Protein AF-A0A4Q6FDZ9-F1 (afdb_monomer_lite)

Secondary structure (DSSP, 8-state):
----------------------PPPPP-------------------SHHHHHHHSSEEEEEEEEE-TTSPEEEEEEEEE-TTTS-S-EEEEEEEPPTT--TTTTHHHHHHHHTTT-EEEEE--TTBTT--S-B-SS-HHHHHHHHHHHHHHHHHS-EEEEEEEEEEETHHHHHHHHHHHH-TTEEEEEEES--S-HHHHHEETTEE-HHHHHHHHHHHHHHB-B-HHHHHHHHHHHHTS-HHHHHHHHHTT-GGGGHHHHHHHT--EEEE--TT-SSS---

Sequence (281 aa):
MGINMTRLGIVSLFFGLVSICSQPSAFAETPSNTISKGSIQTSIAPADSQRGLLDPYNITNVKITTHDNLQLDGRLYDPKLSRFPGKRPALIFTNSWTLDEYEYEIQARKFAAKGYIVLAYSTRGFGGSEGFVTVAGPNDVRDFSTVIDWLEVNTRVNPDKIGMSGVSYGAGLSLMAAAFEPRIKVVASMSGWGNLQQSLYRNDTIQKTWLDILVGSGKMKGRLDPDIFQQIKDMELRTDPIATRVWAALRSPETYIEQINARGVPVFLENSYLDALFPPL

Foldseek 3Di:
DDDDDDDDDDDDDDDDDPDPDDDDDDDDDDDDDDDDDDDPPPPCDDPPVVVQVPQQWHWDWDWFQAPVGWTWIKIKTAGDCVVAPAAAAEEEEEDAQLDFRCPCVVVCSVVSSVGYIYMRIYDDFFDPTHHADLQQDPRLLRVLVSVVVCCVVPGRHDLQRYAYEYEESSLLSSLSCLQRPLSHQAYEHAAYAQFQCCQAQNPLDGPVVVLCVSVVSSVVGTHHDPVSVVLVVCSVVVVDPPVNRVSRLSSHSNVRVVSSVVSVRYYHYHHDCPSNRHHDD

Radius of gyration: 21.95 Å; chains: 1; bounding box: 44×68×53 Å

pLDDT: mean 83.64, std 25.23, range [23.19, 98.94]

Structure (mmCIF, N/CA/C/O backbone):
data_AF-A0A4Q6FDZ9-F1
#
_entry.id   AF-A0A4Q6FDZ9-F1
#
loop_
_atom_site.group_PDB
_atom_site.id
_atom_site.type_symbol
_atom_site.label_atom_id
_atom_site.label_alt_id
_atom_site.label_comp_id
_atom_site.label_asym_id
_atom_site.label_entity_id
_atom_site.label_seq_id
_atom_site.pdbx_PDB_ins_code
_atom_site.Cartn_x
_atom_site.Cartn_y
_atom_site.Cartn_z
_atom_site.occupancy
_atom_site.B_iso_or_equiv
_atom_site.auth_seq_id
_atom_site.auth_comp_id
_atom_site.auth_asym_id
_atom_site.auth_atom_id
_atom_site.pdbx_PDB_model_num
ATOM 1 N N . MET A 1 1 ? -13.086 -6.477 -21.413 1.00 35.72 1 MET A N 1
ATOM 2 C CA . MET A 1 1 ? -14.114 -7.075 -20.530 1.00 35.72 1 MET A CA 1
ATOM 3 C C . MET A 1 1 ? -14.119 -6.245 -19.256 1.00 35.72 1 MET A C 1
ATOM 5 O O . MET A 1 1 ? -13.141 -6.289 -18.529 1.00 35.72 1 MET A O 1
ATOM 9 N N . GLY A 1 2 ? -15.104 -5.355 -19.104 1.00 39.88 2 GLY A N 1
ATOM 10 C CA . GLY A 1 2 ? -15.099 -4.290 -18.092 1.00 39.88 2 GLY A CA 1
ATOM 11 C C . GLY A 1 2 ? -15.666 -4.718 -16.736 1.00 39.88 2 GLY A C 1
ATOM 12 O O . GLY A 1 2 ? -16.456 -5.656 -16.653 1.00 39.88 2 GLY A O 1
ATOM 13 N N . ILE A 1 3 ? -15.256 -4.002 -15.689 1.00 36.69 3 ILE A N 1
ATOM 14 C CA . ILE A 1 3 ? -15.741 -4.135 -14.309 1.00 36.69 3 ILE A CA 1
ATOM 15 C C . ILE A 1 3 ? -17.250 -3.841 -14.277 1.00 36.69 3 ILE A C 1
ATOM 17 O O . ILE A 1 3 ? -17.713 -2.854 -14.848 1.00 36.69 3 ILE A O 1
ATOM 21 N N . ASN A 1 4 ? -18.030 -4.701 -13.618 1.00 29.97 4 ASN A N 1
ATOM 22 C CA . ASN A 1 4 ? -19.482 -4.559 -13.545 1.00 29.97 4 ASN A CA 1
ATOM 23 C C . ASN A 1 4 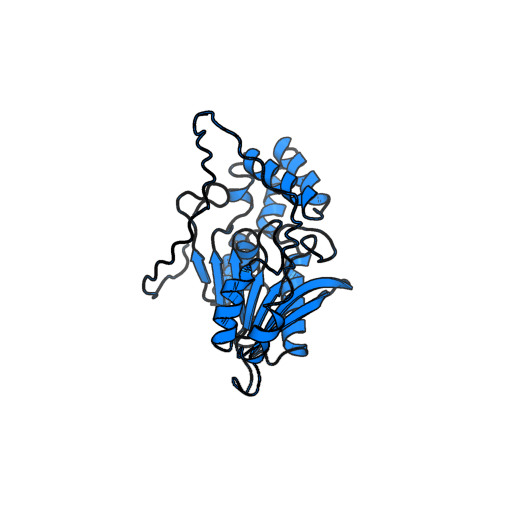? -19.861 -3.436 -12.560 1.00 29.97 4 ASN A C 1
ATOM 25 O O . ASN A 1 4 ? -19.863 -3.625 -11.345 1.00 29.97 4 ASN A O 1
ATOM 29 N N . MET A 1 5 ? -20.144 -2.244 -13.092 1.00 34.03 5 MET A N 1
ATOM 30 C CA . MET A 1 5 ? -20.538 -1.064 -12.323 1.00 34.03 5 MET A CA 1
ATOM 31 C C . MET A 1 5 ? -22.058 -1.012 -12.169 1.00 34.03 5 MET A C 1
ATOM 33 O O . MET A 1 5 ? -22.767 -0.528 -13.049 1.00 34.03 5 MET A O 1
ATOM 37 N N . THR A 1 6 ? -22.590 -1.452 -11.029 1.00 33.12 6 THR A N 1
ATOM 38 C CA . THR A 1 6 ? -23.968 -1.108 -10.655 1.00 33.12 6 THR A CA 1
ATOM 39 C C . THR A 1 6 ? -24.019 -0.492 -9.260 1.00 33.12 6 THR A C 1
ATOM 41 O O . THR A 1 6 ? -23.805 -1.162 -8.258 1.00 33.12 6 THR A O 1
ATOM 44 N N . ARG A 1 7 ? -24.398 0.797 -9.255 1.00 33.44 7 ARG A N 1
ATOM 45 C CA . ARG A 1 7 ? -24.736 1.694 -8.132 1.00 33.44 7 ARG A CA 1
ATOM 46 C C . ARG A 1 7 ? -23.569 2.339 -7.377 1.00 33.44 7 ARG A C 1
ATOM 48 O O . ARG A 1 7 ? -23.039 1.754 -6.444 1.00 33.44 7 ARG A O 1
ATOM 55 N N . LEU A 1 8 ? -23.333 3.628 -7.644 1.00 30.58 8 LEU A N 1
ATOM 56 C CA . LEU A 1 8 ? -23.049 4.609 -6.590 1.00 30.58 8 LEU A CA 1
ATOM 57 C C . LEU A 1 8 ? -23.349 6.041 -7.064 1.00 30.58 8 LEU A C 1
ATOM 59 O O . LEU A 1 8 ? -23.082 6.395 -8.209 1.00 30.58 8 LEU A O 1
ATOM 63 N N . GLY A 1 9 ? -23.945 6.838 -6.173 1.00 27.67 9 GLY A N 1
ATOM 64 C CA . GLY A 1 9 ? -24.220 8.257 -6.382 1.00 27.67 9 GLY A CA 1
ATOM 65 C C . GLY A 1 9 ? -22.941 9.094 -6.377 1.00 27.67 9 GLY A C 1
ATOM 66 O O . GLY A 1 9 ? -21.987 8.798 -5.661 1.00 27.67 9 GLY A O 1
ATOM 67 N N . ILE A 1 10 ? -22.951 10.144 -7.194 1.00 23.19 10 ILE A N 1
ATOM 68 C CA . ILE A 1 10 ? -21.853 11.091 -7.382 1.00 23.19 10 ILE A CA 1
ATOM 69 C C . ILE A 1 10 ? -21.678 11.923 -6.105 1.00 23.19 10 ILE A C 1
ATOM 71 O O . ILE A 1 10 ? -22.584 12.652 -5.706 1.00 23.19 10 ILE A O 1
ATOM 75 N N . VAL A 1 11 ? -20.499 11.852 -5.487 1.00 24.61 11 VAL A N 1
ATOM 76 C CA . VAL A 1 11 ? -20.017 12.860 -4.535 1.00 24.61 11 VAL A CA 1
ATOM 77 C C . VAL A 1 11 ? -18.646 13.311 -5.025 1.00 24.61 11 VAL A C 1
ATOM 79 O O . VAL A 1 11 ? -17.658 12.602 -4.857 1.00 24.61 11 VAL A O 1
ATOM 82 N N . SER A 1 12 ? -18.592 14.480 -5.663 1.00 23.33 12 SER A N 1
ATOM 83 C CA . SER A 1 12 ? -17.339 15.099 -6.096 1.00 23.33 12 SER A CA 1
ATOM 84 C C . SER A 1 12 ? -16.605 15.687 -4.890 1.00 23.33 12 SER A C 1
ATOM 86 O O . SER A 1 12 ? -17.095 16.622 -4.259 1.00 23.33 12 SER A O 1
ATOM 88 N N . LEU A 1 13 ? -15.415 15.173 -4.583 1.00 26.97 13 LEU A N 1
ATOM 89 C CA . LEU A 1 13 ? -14.430 15.850 -3.741 1.00 26.97 13 LEU A CA 1
ATOM 90 C C . LEU A 1 13 ? -13.238 16.222 -4.622 1.00 26.97 13 LEU A C 1
ATOM 92 O O . LEU A 1 13 ? -12.471 15.361 -5.034 1.00 26.97 13 LEU A O 1
ATOM 96 N N . PHE A 1 14 ? -13.110 17.513 -4.924 1.00 24.28 14 PHE A N 1
ATOM 97 C CA . PHE A 1 14 ? -11.949 18.072 -5.611 1.00 24.28 14 PHE A CA 1
ATOM 98 C C . PHE A 1 14 ? -10.727 18.036 -4.683 1.00 24.28 14 PHE A C 1
ATOM 100 O O . PHE A 1 14 ? -10.737 18.675 -3.631 1.00 24.28 14 PHE A O 1
ATOM 107 N N . PHE A 1 15 ? -9.657 17.364 -5.105 1.00 34.56 15 PHE A N 1
ATOM 108 C CA . PHE A 1 15 ? -8.306 17.606 -4.604 1.00 34.56 15 PHE A CA 1
ATOM 109 C C . PHE A 1 15 ? -7.496 18.240 -5.735 1.00 34.56 15 PHE A C 1
ATOM 111 O O . PHE A 1 15 ? -7.118 17.586 -6.700 1.00 34.56 15 PHE A O 1
ATOM 118 N N . GLY A 1 16 ? -7.314 19.559 -5.651 1.00 24.80 16 GLY A N 1
ATOM 119 C CA . GLY A 1 16 ? -6.511 20.320 -6.600 1.00 24.80 16 GLY A CA 1
ATOM 120 C C . GLY A 1 16 ? -5.020 20.139 -6.330 1.00 24.80 16 GLY A C 1
ATOM 121 O O . GLY A 1 16 ? -4.567 20.288 -5.195 1.00 24.80 16 GLY A O 1
ATOM 122 N N . LEU A 1 17 ? -4.267 19.865 -7.395 1.00 29.48 17 LEU A N 1
ATOM 123 C CA . LEU A 1 17 ? -2.822 20.059 -7.458 1.00 29.48 17 LEU A CA 1
ATOM 124 C C . LEU A 1 17 ? -2.480 21.486 -7.008 1.00 29.48 17 LEU A C 1
ATOM 126 O O . LEU A 1 17 ? -2.995 22.461 -7.560 1.00 29.48 17 LEU A O 1
ATOM 130 N N . VAL A 1 18 ? -1.595 21.623 -6.022 1.00 27.83 18 VAL A N 1
ATOM 131 C CA . VAL A 1 18 ? -1.008 22.921 -5.677 1.00 27.83 18 VAL A CA 1
ATOM 132 C C . VAL A 1 18 ? -0.066 23.319 -6.814 1.00 27.83 18 VAL A C 1
ATOM 134 O O . VAL A 1 18 ? 1.084 22.894 -6.874 1.00 27.83 18 VAL A O 1
ATOM 137 N N . SER A 1 19 ? -0.574 24.125 -7.745 1.00 26.53 19 SER A N 1
ATOM 138 C CA . SER A 1 19 ? 0.230 24.819 -8.749 1.00 26.53 19 SER A CA 1
ATOM 139 C C . SER A 1 19 ? 1.066 25.897 -8.058 1.00 26.53 19 SER A C 1
ATOM 141 O O . SER A 1 19 ? 0.537 26.922 -7.631 1.00 26.53 19 SER A O 1
ATOM 143 N N . ILE A 1 20 ? 2.381 25.699 -7.965 1.00 29.42 20 ILE A N 1
ATOM 144 C CA . ILE A 1 20 ? 3.315 26.774 -7.610 1.00 29.42 20 ILE A CA 1
ATOM 145 C C . ILE A 1 20 ? 3.514 27.621 -8.870 1.00 29.42 20 ILE A C 1
ATOM 147 O O . ILE A 1 20 ? 4.324 27.296 -9.732 1.00 29.42 20 ILE A O 1
ATOM 151 N N . CYS A 1 21 ? 2.734 28.692 -9.003 1.00 25.42 21 CYS A N 1
ATOM 152 C CA . CYS A 1 21 ? 2.962 29.723 -10.009 1.00 25.42 21 CYS A CA 1
ATOM 153 C C . CYS A 1 21 ? 3.670 30.900 -9.326 1.00 25.42 21 CYS A C 1
ATOM 155 O O . CYS A 1 21 ? 3.052 31.678 -8.603 1.00 25.42 21 CYS A O 1
ATOM 157 N N . SER A 1 22 ? 4.985 31.006 -9.510 1.00 29.91 22 SER A N 1
ATOM 158 C CA . SER A 1 22 ? 5.765 32.177 -9.111 1.00 29.91 22 SER A CA 1
ATOM 159 C C . SER A 1 22 ? 5.548 33.304 -10.124 1.00 29.91 22 SER A C 1
ATOM 161 O O . SER A 1 22 ? 5.988 33.194 -11.267 1.00 29.91 22 SER A O 1
ATOM 163 N N . GLN A 1 23 ? 4.892 34.387 -9.713 1.00 26.36 23 GLN A N 1
ATOM 164 C CA . GLN A 1 23 ? 4.875 35.655 -10.451 1.00 26.36 23 GLN A CA 1
ATOM 165 C C . GLN A 1 23 ? 5.926 36.603 -9.843 1.00 26.36 23 GLN A C 1
ATOM 167 O O . GLN A 1 23 ? 5.976 36.722 -8.615 1.00 26.36 23 GLN A O 1
ATOM 172 N N . PRO A 1 24 ? 6.761 37.293 -10.643 1.00 27.80 24 PRO A N 1
ATOM 173 C CA . PRO A 1 24 ? 7.691 38.287 -10.124 1.00 27.80 24 PRO A CA 1
ATOM 174 C C . PRO A 1 24 ? 6.946 39.608 -9.898 1.00 27.80 24 PRO A C 1
ATOM 176 O O . PRO A 1 24 ? 6.349 40.157 -10.819 1.00 27.80 24 PRO A O 1
ATOM 179 N N . SER A 1 25 ? 6.976 40.131 -8.672 1.00 30.36 25 SER A N 1
ATOM 180 C CA . SER A 1 25 ? 6.478 41.481 -8.383 1.00 30.36 25 SER A CA 1
ATOM 181 C C . SER A 1 25 ? 7.645 42.463 -8.349 1.00 30.36 25 SER A C 1
ATOM 183 O O . SER A 1 25 ? 8.661 42.212 -7.703 1.00 30.36 25 SER A O 1
ATOM 185 N N . ALA A 1 26 ? 7.489 43.550 -9.099 1.00 27.95 26 ALA A N 1
ATOM 186 C CA . ALA A 1 26 ? 8.467 44.604 -9.308 1.00 27.95 26 ALA A CA 1
ATOM 187 C C . ALA A 1 26 ? 8.870 45.332 -8.012 1.00 27.95 26 ALA A C 1
ATOM 189 O O . ALA A 1 26 ? 8.070 45.513 -7.095 1.00 27.95 26 ALA A O 1
ATOM 190 N N . PHE A 1 27 ? 10.131 45.767 -7.987 1.00 27.11 27 PHE A N 1
ATOM 191 C CA . PHE A 1 27 ? 10.750 46.596 -6.957 1.00 27.11 27 PHE A CA 1
ATOM 192 C C . PHE A 1 27 ? 10.128 47.999 -6.889 1.00 27.11 27 PHE A C 1
ATOM 194 O O . PHE A 1 27 ? 9.997 48.669 -7.912 1.00 27.11 27 PHE A O 1
ATOM 201 N N . ALA A 1 28 ? 9.874 48.473 -5.669 1.00 27.34 28 ALA A N 1
ATOM 202 C CA . ALA A 1 28 ? 9.839 49.895 -5.340 1.00 27.34 28 ALA A CA 1
ATOM 203 C C . ALA A 1 28 ? 10.489 50.115 -3.957 1.00 27.34 28 ALA A C 1
ATOM 205 O O . ALA A 1 28 ? 10.003 49.621 -2.941 1.00 27.34 28 ALA A O 1
ATOM 206 N N . GLU A 1 29 ? 11.619 50.826 -3.950 1.00 25.67 29 GLU A N 1
ATOM 207 C CA . GLU A 1 29 ? 12.278 51.471 -2.796 1.00 25.67 29 GLU A CA 1
ATOM 208 C C . GLU A 1 29 ? 11.361 52.593 -2.258 1.00 25.67 29 GLU A C 1
ATOM 210 O O . GLU A 1 29 ? 10.711 53.253 -3.061 1.00 25.67 29 GLU A O 1
ATOM 215 N N . THR A 1 30 ? 11.177 52.941 -0.976 1.00 25.42 30 THR A N 1
ATOM 216 C CA . THR A 1 30 ? 12.034 53.251 0.206 1.00 25.42 30 THR A CA 1
ATOM 217 C C . THR A 1 30 ? 11.063 53.669 1.363 1.00 25.42 30 THR A C 1
ATOM 219 O O . THR A 1 30 ? 9.860 53.713 1.101 1.00 25.42 30 THR A O 1
ATOM 222 N N . PRO A 1 31 ? 11.463 54.089 2.597 1.00 30.47 31 PRO A N 1
ATOM 223 C CA . PRO A 1 31 ? 12.762 54.052 3.273 1.00 30.47 31 PRO A CA 1
ATOM 224 C C . PRO A 1 31 ? 12.742 53.366 4.664 1.00 30.47 31 PRO A C 1
ATOM 226 O O . PRO A 1 31 ? 11.714 53.051 5.259 1.00 30.47 31 PRO A O 1
ATOM 229 N N . SER A 1 32 ? 13.956 53.181 5.179 1.00 31.50 32 SER A N 1
ATOM 230 C CA . SER A 1 32 ? 14.345 52.632 6.477 1.00 31.50 32 SER A CA 1
ATOM 231 C C . SER A 1 32 ? 13.759 53.357 7.694 1.00 31.50 32 SER A C 1
ATOM 233 O O . SER A 1 32 ? 13.912 54.571 7.814 1.00 31.50 32 SER A O 1
ATOM 235 N N . ASN A 1 33 ? 13.266 52.591 8.670 1.00 29.59 33 ASN A N 1
ATOM 236 C CA . ASN A 1 33 ? 13.262 53.000 10.073 1.00 29.59 33 ASN A CA 1
ATOM 237 C C . ASN A 1 33 ? 13.793 51.864 10.953 1.00 29.59 33 ASN A C 1
ATOM 239 O O . ASN A 1 33 ? 13.250 50.762 11.003 1.00 29.59 33 ASN A O 1
ATOM 243 N N . THR A 1 34 ? 14.899 52.163 11.623 1.00 30.30 34 THR A N 1
ATOM 244 C CA . THR A 1 34 ? 15.626 51.310 12.557 1.00 30.30 34 THR A CA 1
ATOM 245 C C . THR A 1 34 ? 14.836 51.170 13.858 1.00 30.30 34 THR A C 1
ATOM 247 O O . THR A 1 34 ? 14.660 52.158 14.565 1.00 30.30 34 THR A O 1
ATOM 250 N N . ILE A 1 35 ? 14.405 49.955 14.213 1.00 32.34 35 ILE A N 1
ATOM 251 C CA . ILE A 1 35 ? 13.974 49.605 15.578 1.00 32.34 35 ILE A CA 1
ATOM 252 C C . ILE A 1 35 ? 14.651 48.290 15.995 1.00 32.34 35 ILE A C 1
ATOM 254 O O . ILE A 1 35 ? 14.927 47.412 15.181 1.00 32.34 35 ILE A O 1
ATOM 258 N N . SER A 1 36 ? 15.016 48.250 17.273 1.00 29.52 36 SER A N 1
ATOM 259 C CA . SER A 1 36 ? 16.000 47.407 17.945 1.00 29.52 36 SER A CA 1
ATOM 260 C C . SER A 1 36 ? 15.811 45.887 17.837 1.00 29.52 36 SER A C 1
ATOM 262 O O . SER A 1 36 ? 14.710 45.355 17.721 1.00 29.52 36 SER A O 1
ATOM 264 N N . LYS A 1 37 ? 16.945 45.179 17.957 1.00 36.31 37 LYS A N 1
ATOM 265 C CA . LYS A 1 37 ? 17.051 43.722 18.121 1.00 36.31 37 LYS A CA 1
ATOM 266 C C . LYS A 1 37 ? 16.318 43.261 19.390 1.00 36.31 37 LYS A C 1
ATOM 268 O O . LYS A 1 37 ? 16.910 43.215 20.464 1.00 36.31 37 LYS A O 1
ATOM 273 N N . GLY A 1 38 ? 15.052 42.885 19.247 1.00 27.42 38 GLY A N 1
ATOM 274 C CA . GLY A 1 38 ? 14.341 42.006 20.172 1.00 27.42 38 GLY A CA 1
ATOM 275 C C . GLY A 1 38 ? 14.258 40.611 19.559 1.00 27.42 38 GLY A C 1
ATOM 276 O O . GLY A 1 38 ? 13.632 40.423 18.520 1.00 27.42 38 GLY A O 1
ATOM 277 N N . SER A 1 39 ? 14.923 39.634 20.166 1.00 30.08 39 SER A N 1
ATOM 278 C CA . SER A 1 39 ? 14.847 38.227 19.778 1.00 30.08 39 SER A CA 1
ATOM 279 C C . SER A 1 39 ? 13.431 37.691 20.006 1.00 30.08 39 SER A C 1
ATOM 281 O O . SER A 1 39 ? 13.083 37.316 21.125 1.00 30.08 39 SER A O 1
ATOM 283 N N . ILE A 1 40 ? 12.615 37.629 18.953 1.00 28.95 40 ILE A N 1
ATOM 284 C CA . ILE A 1 40 ? 11.383 36.837 18.968 1.00 28.95 40 ILE A CA 1
ATOM 285 C C . ILE A 1 40 ? 11.796 35.379 18.755 1.00 28.95 40 ILE A C 1
ATOM 287 O O . ILE A 1 40 ? 11.906 34.893 17.633 1.00 28.95 40 ILE A O 1
ATOM 291 N N . GLN A 1 41 ? 12.070 34.686 19.857 1.00 28.92 41 GLN A N 1
ATOM 292 C CA . GLN A 1 41 ? 11.994 33.232 19.899 1.00 28.92 41 GLN A CA 1
ATOM 293 C C . GLN A 1 41 ? 10.511 32.860 19.838 1.00 28.92 41 GLN A C 1
ATOM 295 O O . GLN A 1 41 ? 9.812 32.876 20.848 1.00 28.92 41 GLN A O 1
ATOM 300 N N . THR A 1 42 ? 10.008 32.534 18.650 1.00 28.25 42 THR A N 1
ATOM 301 C CA . THR A 1 42 ? 8.763 31.775 18.516 1.00 28.25 42 THR A CA 1
ATOM 302 C C . THR A 1 42 ? 9.040 30.342 18.957 1.00 28.25 42 THR A C 1
ATOM 304 O O . THR A 1 42 ? 9.401 29.472 18.167 1.00 28.25 42 THR A O 1
ATOM 307 N N . SER A 1 43 ? 8.910 30.098 20.259 1.00 30.88 43 SER A N 1
ATOM 308 C CA . SER A 1 43 ? 8.816 28.754 20.811 1.00 30.88 43 SER A CA 1
ATOM 309 C C . SER A 1 43 ? 7.515 28.115 20.320 1.00 30.88 43 SER A C 1
ATOM 311 O O . SER A 1 43 ? 6.426 28.386 20.819 1.00 30.88 43 SER A O 1
ATOM 313 N N . ILE A 1 44 ? 7.609 27.246 19.316 1.00 40.66 44 ILE A N 1
ATOM 314 C CA . ILE A 1 44 ? 6.526 26.309 19.020 1.00 40.66 44 ILE A CA 1
ATOM 315 C C . ILE A 1 44 ? 6.678 25.160 20.022 1.00 40.66 44 ILE A C 1
ATOM 317 O O . ILE A 1 44 ? 7.452 24.233 19.812 1.00 40.66 44 ILE A O 1
ATOM 321 N N . ALA A 1 45 ? 5.974 25.259 21.148 1.00 34.62 45 ALA A N 1
ATOM 322 C CA . ALA A 1 45 ? 5.797 24.183 22.122 1.00 34.62 45 ALA A CA 1
ATOM 323 C C . ALA A 1 45 ? 4.297 24.051 22.470 1.00 34.62 45 ALA A C 1
ATOM 325 O O . ALA A 1 45 ? 3.528 24.993 22.287 1.00 34.62 45 ALA A O 1
ATOM 326 N N . PRO A 1 46 ? 3.853 22.876 22.937 1.00 42.41 46 PRO A N 1
ATOM 327 C CA . PRO A 1 46 ? 3.103 21.873 22.194 1.00 42.41 46 PRO A CA 1
ATOM 328 C C . PRO A 1 46 ? 1.582 22.095 22.281 1.00 42.41 46 PRO A C 1
ATOM 330 O O . PRO A 1 46 ? 0.964 21.837 23.311 1.00 42.41 46 PRO A O 1
ATOM 333 N N . ALA A 1 47 ? 0.946 22.496 21.181 1.00 43.62 47 ALA A N 1
ATOM 334 C CA . ALA A 1 47 ? -0.519 22.522 21.091 1.00 43.62 47 ALA A CA 1
ATOM 335 C C . ALA A 1 47 ? -1.138 21.126 20.828 1.00 43.62 47 ALA A C 1
ATOM 337 O O . ALA A 1 47 ? -2.342 20.939 21.007 1.00 43.62 47 ALA A O 1
ATOM 338 N N . ASP A 1 48 ? -0.328 20.134 20.439 1.00 46.88 48 ASP A N 1
ATOM 339 C CA . ASP A 1 48 ? -0.803 18.793 20.065 1.00 46.88 48 ASP A CA 1
ATOM 340 C C . ASP A 1 48 ? -1.110 17.874 21.255 1.00 46.88 48 ASP A C 1
ATOM 342 O O . ASP A 1 48 ? -1.999 17.025 21.164 1.00 46.88 48 ASP A O 1
ATOM 346 N N . SER A 1 49 ? -0.439 18.047 22.399 1.00 43.84 49 SER A N 1
ATOM 347 C CA . SER A 1 49 ? -0.615 17.143 23.547 1.00 43.84 49 SER A CA 1
ATOM 348 C C . SER A 1 49 ? -1.974 17.300 24.239 1.00 43.84 49 SER A C 1
ATOM 350 O O . SER A 1 49 ? -2.467 16.350 24.840 1.00 43.84 49 SER A O 1
ATOM 352 N N . GLN A 1 50 ? -2.612 18.470 24.126 1.00 42.09 50 GLN A N 1
ATOM 353 C CA . GLN A 1 50 ? -3.900 18.761 24.769 1.00 42.09 50 GLN A CA 1
ATOM 354 C C . GLN A 1 50 ? -5.116 18.443 23.878 1.00 42.09 50 GLN A C 1
ATOM 356 O O . GLN A 1 50 ? -6.168 18.085 24.406 1.00 42.09 50 GLN A O 1
ATOM 361 N N . ARG A 1 51 ? -4.994 18.486 22.538 1.00 51.59 51 ARG A N 1
ATOM 362 C CA . ARG A 1 51 ? -6.086 18.071 21.624 1.00 51.59 51 ARG A CA 1
ATOM 363 C C . ARG A 1 51 ? -6.392 16.571 21.717 1.00 51.59 51 ARG A C 1
ATOM 365 O O . ARG A 1 51 ? -7.560 16.190 21.739 1.00 51.59 51 ARG A O 1
ATOM 372 N N . GLY A 1 52 ? -5.363 15.731 21.853 1.00 53.59 52 GLY A N 1
ATOM 373 C CA . GLY A 1 52 ? -5.504 14.268 21.831 1.00 53.59 52 GLY A CA 1
ATOM 374 C C . GLY A 1 52 ? -6.256 13.649 23.022 1.00 53.59 52 GLY A C 1
ATOM 375 O O . GLY A 1 52 ? -6.771 12.533 22.920 1.00 53.59 52 GLY A O 1
ATOM 376 N N . LEU A 1 53 ? -6.380 14.353 24.156 1.00 59.75 53 LEU A N 1
ATOM 377 C CA . LEU A 1 53 ? -7.101 13.821 25.323 1.00 59.75 53 LEU A CA 1
ATOM 378 C C . LEU A 1 53 ? -8.613 13.706 25.076 1.00 59.75 53 LEU A C 1
ATOM 380 O O . LEU A 1 53 ? -9.223 12.723 25.509 1.00 59.75 53 LEU A O 1
ATOM 384 N N . LEU A 1 54 ? -9.201 14.654 24.339 1.00 74.06 54 LEU A N 1
ATOM 385 C CA . LEU A 1 54 ? -10.634 14.672 24.017 1.00 74.06 54 LEU A CA 1
ATOM 386 C C . LEU A 1 54 ? -10.975 13.921 22.727 1.00 74.06 54 LEU A C 1
ATOM 388 O O . LEU A 1 54 ? -12.138 13.565 22.515 1.00 74.06 54 LEU A O 1
ATOM 392 N N . ASP A 1 55 ? -9.979 13.656 21.880 1.00 88.69 55 ASP A N 1
ATOM 393 C CA . ASP A 1 55 ? -10.196 12.916 20.644 1.00 88.69 55 ASP A CA 1
ATOM 394 C C . ASP A 1 55 ? -10.765 11.518 20.945 1.00 88.69 55 ASP A C 1
ATOM 396 O O . ASP A 1 55 ? -10.377 10.865 21.921 1.00 88.69 55 ASP A O 1
ATOM 400 N N . PRO A 1 56 ? -11.703 11.013 20.128 1.00 93.88 56 PRO A N 1
ATOM 401 C CA . PRO A 1 56 ? -12.338 9.723 20.374 1.00 93.88 56 PRO A CA 1
ATOM 402 C C . PRO A 1 56 ? -11.478 8.516 19.967 1.00 93.88 56 PRO A C 1
ATOM 404 O O . PRO A 1 56 ? -11.978 7.392 19.920 1.00 93.88 56 PRO A O 1
ATOM 407 N N . TYR A 1 57 ? -10.203 8.746 19.671 1.00 97.25 57 TYR A N 1
ATOM 408 C CA . TYR A 1 57 ? -9.200 7.777 19.245 1.00 97.25 57 TYR A CA 1
ATOM 409 C C . TYR A 1 57 ? -7.828 8.175 19.805 1.00 97.25 57 TYR A C 1
ATOM 411 O O . TYR A 1 57 ? -7.636 9.309 20.240 1.00 97.25 57 TYR A O 1
ATOM 419 N N . ASN A 1 58 ? -6.890 7.233 19.806 1.00 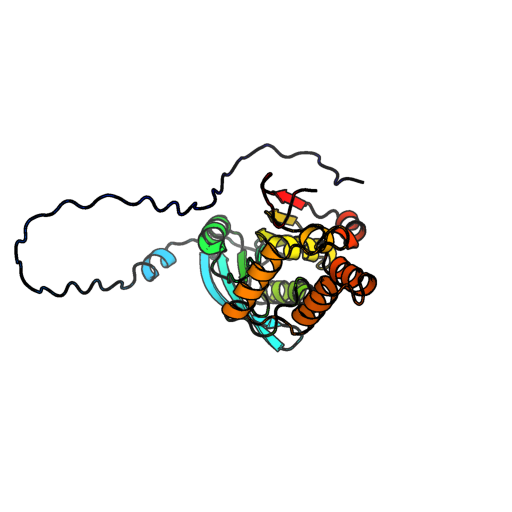97.06 58 ASN A N 1
ATOM 420 C CA . ASN A 1 58 ? -5.479 7.458 20.105 1.00 97.06 58 ASN A CA 1
ATOM 421 C C . ASN A 1 58 ? -4.679 7.432 18.801 1.00 97.06 58 ASN A C 1
ATOM 423 O O . ASN A 1 58 ? -5.060 6.717 17.877 1.00 97.06 58 ASN A O 1
ATOM 427 N N . ILE A 1 59 ? -3.575 8.177 18.742 1.00 97.75 59 ILE A N 1
ATOM 428 C CA . ILE A 1 59 ? -2.615 8.098 17.636 1.00 97.75 59 ILE A CA 1
ATOM 429 C C . ILE A 1 59 ? -1.291 7.588 18.181 1.00 97.75 59 ILE A C 1
ATOM 431 O O . ILE A 1 59 ? -0.765 8.160 19.137 1.00 97.75 59 ILE A O 1
ATOM 435 N N . THR A 1 60 ? -0.745 6.547 17.566 1.00 98.31 60 THR A N 1
ATOM 436 C CA . THR A 1 60 ? 0.549 5.974 17.935 1.00 98.31 60 THR A CA 1
ATOM 437 C C . THR A 1 60 ? 1.389 5.697 16.697 1.00 98.31 60 THR A C 1
ATOM 439 O O . THR A 1 60 ? 0.895 5.184 15.696 1.00 98.31 60 THR A O 1
ATOM 442 N N . ASN A 1 61 ? 2.680 6.016 16.772 1.00 98.62 61 ASN A N 1
ATOM 443 C CA . ASN A 1 61 ? 3.649 5.484 15.819 1.00 98.62 61 ASN A CA 1
ATOM 444 C C . ASN A 1 61 ? 3.966 4.042 16.217 1.00 98.62 61 ASN A C 1
ATOM 446 O O . ASN A 1 61 ? 4.127 3.746 17.403 1.00 98.62 61 ASN A O 1
ATOM 450 N N . VAL A 1 62 ? 4.028 3.154 15.235 1.00 98.69 62 VAL A N 1
ATOM 451 C CA . VAL A 1 62 ? 4.178 1.713 15.429 1.00 98.69 62 VAL A CA 1
ATOM 452 C C . VAL A 1 62 ? 5.246 1.165 14.493 1.00 98.69 62 VAL A C 1
ATOM 454 O O . VAL A 1 62 ? 5.545 1.755 13.455 1.00 98.69 62 VAL A O 1
ATOM 457 N N . LYS A 1 63 ? 5.825 0.030 14.881 1.00 98.56 63 LYS A N 1
ATOM 458 C CA . LYS A 1 63 ? 6.758 -0.743 14.062 1.00 98.56 63 LYS A CA 1
ATOM 459 C C . LYS A 1 63 ? 6.128 -2.099 13.768 1.00 98.56 63 LYS A C 1
ATOM 461 O O . LYS A 1 63 ? 5.624 -2.759 14.682 1.00 98.56 63 LYS A O 1
ATOM 466 N N . ILE A 1 64 ? 6.112 -2.468 12.494 1.00 98.81 64 ILE A N 1
ATOM 467 C CA . ILE A 1 64 ? 5.490 -3.690 11.989 1.00 98.81 64 ILE A CA 1
ATOM 468 C C . ILE A 1 64 ? 6.605 -4.602 11.480 1.00 98.81 64 ILE A C 1
ATOM 470 O O . ILE A 1 64 ? 7.227 -4.309 10.461 1.00 98.81 64 ILE A O 1
ATOM 474 N N . THR A 1 65 ? 6.851 -5.702 12.190 1.00 98.69 65 THR A N 1
ATOM 475 C CA . THR A 1 65 ? 7.831 -6.713 11.776 1.00 98.69 65 THR A CA 1
ATOM 476 C C . THR A 1 65 ? 7.257 -7.568 10.650 1.00 98.69 65 THR A C 1
ATOM 478 O O . THR A 1 65 ? 6.226 -8.210 10.832 1.00 98.69 65 THR A O 1
ATOM 481 N N . THR A 1 66 ? 7.944 -7.598 9.514 1.00 98.50 66 THR A N 1
ATOM 482 C CA . THR A 1 66 ? 7.599 -8.375 8.310 1.00 98.50 66 THR A CA 1
ATOM 483 C C . THR A 1 66 ? 8.038 -9.831 8.373 1.00 98.50 66 THR A C 1
ATOM 485 O O . THR A 1 66 ? 8.827 -10.231 9.231 1.00 98.50 66 THR A O 1
ATOM 488 N N . HIS A 1 67 ? 7.535 -10.638 7.434 1.00 97.69 67 HIS A N 1
ATOM 489 C CA . HIS A 1 67 ? 7.866 -12.062 7.282 1.00 97.69 67 HIS A CA 1
ATOM 490 C C . HIS A 1 67 ? 9.361 -12.343 7.064 1.00 97.69 67 HIS A C 1
ATOM 492 O O . HIS A 1 67 ? 9.798 -13.473 7.266 1.00 97.69 67 HIS A O 1
ATOM 498 N N . ASP A 1 68 ? 10.144 -11.349 6.643 1.00 97.94 68 ASP A N 1
ATOM 499 C CA . ASP A 1 68 ? 11.602 -11.407 6.492 1.00 97.94 68 ASP A CA 1
ATOM 500 C C . ASP A 1 68 ? 12.347 -10.539 7.528 1.00 97.94 68 ASP A C 1
ATOM 502 O O . ASP A 1 68 ? 13.520 -10.219 7.345 1.00 97.94 68 ASP A O 1
ATOM 506 N N . ASN A 1 69 ? 11.694 -10.240 8.658 1.00 98.12 69 ASN A N 1
ATOM 507 C CA . ASN A 1 69 ? 12.228 -9.538 9.834 1.00 98.12 69 ASN A CA 1
ATOM 508 C C . ASN A 1 69 ? 12.607 -8.064 9.628 1.00 98.12 69 ASN A C 1
ATOM 510 O O . ASN A 1 69 ? 13.327 -7.504 10.454 1.00 98.12 69 ASN A O 1
ATOM 514 N N . LEU A 1 70 ? 12.101 -7.417 8.580 1.00 98.44 70 LEU A N 1
ATOM 515 C CA . LEU A 1 70 ? 12.229 -5.969 8.414 1.00 98.44 70 LEU A CA 1
ATOM 516 C C . LEU A 1 70 ? 11.172 -5.224 9.226 1.00 98.44 70 LEU A C 1
ATOM 518 O O . LEU A 1 70 ? 10.045 -5.703 9.364 1.00 98.44 70 LEU A O 1
ATOM 522 N N . GLN A 1 71 ? 11.513 -4.030 9.694 1.00 98.75 71 GLN A N 1
ATOM 523 C CA . GLN A 1 71 ? 10.596 -3.119 10.371 1.00 98.75 71 GLN A CA 1
ATOM 524 C C . GLN A 1 71 ? 9.980 -2.121 9.391 1.00 98.75 71 GLN A C 1
ATOM 526 O O . GLN A 1 71 ? 10.701 -1.357 8.749 1.00 98.75 71 GLN A O 1
ATOM 531 N N . LEU A 1 72 ? 8.649 -2.093 9.309 1.00 98.81 72 LEU A N 1
ATOM 532 C CA . LEU A 1 72 ? 7.904 -1.044 8.611 1.00 98.81 72 LEU A CA 1
ATOM 533 C C . LEU A 1 72 ? 7.369 -0.011 9.602 1.00 98.81 72 LEU A C 1
ATOM 535 O O . LEU A 1 72 ? 6.871 -0.361 10.676 1.00 98.81 72 LEU A O 1
ATOM 539 N N . ASP A 1 73 ? 7.428 1.254 9.211 1.00 98.75 73 ASP A N 1
ATOM 540 C CA . ASP A 1 73 ? 6.916 2.377 9.982 1.00 98.75 73 ASP A CA 1
ATOM 541 C C . ASP A 1 73 ? 5.430 2.531 9.704 1.00 98.75 73 ASP A C 1
ATOM 543 O O . ASP A 1 73 ? 4.980 2.572 8.557 1.00 98.75 73 ASP A O 1
ATOM 547 N N . GLY A 1 74 ? 4.656 2.599 10.779 1.00 98.75 74 GLY A N 1
ATOM 548 C CA . GLY A 1 74 ? 3.222 2.789 10.717 1.00 98.75 74 GLY A CA 1
ATOM 549 C C . GLY A 1 74 ? 2.760 3.868 11.676 1.00 98.75 74 GLY A C 1
ATOM 550 O O . GLY A 1 74 ? 3.386 4.156 12.698 1.00 98.75 74 GLY A O 1
ATOM 551 N N . ARG A 1 75 ? 1.595 4.420 11.370 1.00 98.62 75 ARG A N 1
ATOM 552 C CA . ARG A 1 75 ? 0.866 5.356 12.207 1.00 98.62 75 ARG A CA 1
ATOM 553 C C . ARG A 1 75 ? -0.552 4.844 12.389 1.00 98.62 75 ARG A C 1
ATOM 555 O O . ARG A 1 75 ? -1.352 4.796 11.453 1.00 98.62 75 ARG A O 1
ATOM 562 N N . LEU A 1 76 ? -0.832 4.405 13.609 1.00 98.88 76 LEU A N 1
ATOM 563 C CA . LEU A 1 76 ? -2.092 3.802 14.009 1.00 98.88 76 LEU A CA 1
ATOM 564 C C . LEU A 1 76 ? -2.999 4.858 14.640 1.00 98.88 76 LEU A C 1
ATOM 566 O O . LEU A 1 76 ? -2.589 5.584 15.541 1.00 98.88 76 LEU A O 1
ATOM 570 N N . TYR A 1 77 ? -4.253 4.884 14.204 1.00 98.69 77 TYR A N 1
ATOM 571 C CA . TYR A 1 77 ? -5.333 5.687 14.761 1.00 98.69 77 TYR A CA 1
ATOM 572 C C . TYR A 1 77 ? -6.384 4.714 15.299 1.00 98.69 77 TYR A C 1
ATOM 574 O O . TYR A 1 77 ? -7.191 4.171 14.540 1.00 98.69 77 TYR A O 1
ATOM 582 N N . ASP A 1 78 ? -6.347 4.457 16.606 1.00 98.31 78 ASP A N 1
ATOM 583 C CA . ASP A 1 78 ? -7.183 3.443 17.253 1.00 98.31 78 ASP A CA 1
ATOM 584 C C . ASP A 1 78 ? -8.332 4.090 18.049 1.00 98.31 78 ASP A C 1
ATOM 586 O O . ASP A 1 78 ? -8.083 4.799 19.033 1.00 98.31 78 ASP A O 1
ATOM 590 N N . PRO A 1 79 ? -9.603 3.897 17.654 1.00 97.75 79 PRO A N 1
ATOM 591 C CA . PRO A 1 79 ? -10.753 4.429 18.370 1.00 97.75 79 PRO A CA 1
ATOM 592 C C . PRO A 1 79 ? -10.855 3.892 19.802 1.00 97.75 79 PRO A C 1
ATOM 594 O O . PRO A 1 79 ? -10.860 2.684 20.054 1.00 97.75 79 PRO A O 1
ATOM 597 N N . LYS A 1 80 ? -11.035 4.811 20.760 1.00 96.88 80 LYS A N 1
ATOM 598 C CA . LYS A 1 80 ? -11.102 4.501 22.193 1.00 96.88 80 LYS A CA 1
ATOM 599 C C . LYS A 1 80 ? -12.252 3.533 22.478 1.00 96.88 80 LYS A C 1
ATOM 601 O O . LYS A 1 80 ? -13.395 3.762 22.071 1.00 96.88 80 LYS A O 1
ATOM 606 N N . LEU A 1 81 ? -11.960 2.482 23.248 1.00 95.12 81 LEU A N 1
ATOM 607 C CA . LEU A 1 81 ? -12.930 1.457 23.653 1.00 95.12 81 LEU A CA 1
ATOM 608 C C . LEU A 1 81 ? -14.170 2.055 24.332 1.00 95.12 81 LEU A C 1
ATOM 610 O O . LEU A 1 81 ? -15.282 1.611 24.061 1.00 95.12 81 LEU A O 1
ATOM 614 N N . SER A 1 82 ? -13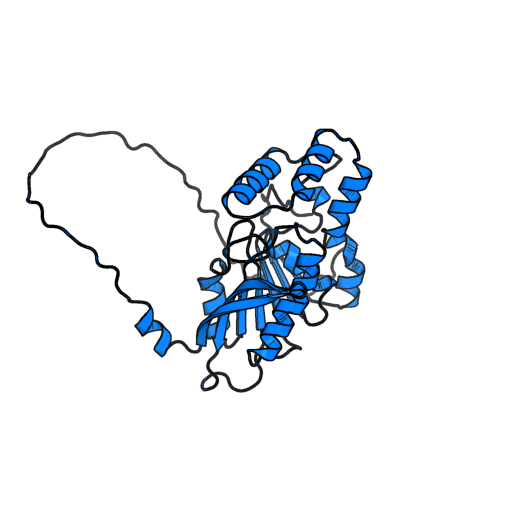.982 3.092 25.154 1.00 94.69 82 SER A N 1
ATOM 615 C CA . SER A 1 82 ? -15.058 3.776 25.882 1.00 94.69 82 SER A CA 1
ATOM 616 C C . SER A 1 82 ? -16.104 4.431 24.977 1.00 94.69 82 SER A C 1
ATOM 618 O O . SER A 1 82 ? -17.248 4.590 25.392 1.00 94.69 82 SER A O 1
ATOM 620 N N . ARG A 1 83 ? -15.738 4.800 23.744 1.00 94.88 83 ARG A N 1
ATOM 621 C CA . ARG A 1 83 ? -16.650 5.422 22.773 1.00 94.88 83 ARG A CA 1
ATOM 622 C C . ARG A 1 83 ? -17.084 4.467 21.670 1.00 94.88 83 ARG A C 1
ATOM 624 O O . ARG A 1 83 ? -18.207 4.561 21.185 1.00 94.88 83 ARG A O 1
ATOM 631 N N . PHE A 1 84 ? -16.202 3.556 21.275 1.00 96.62 84 PHE A N 1
ATOM 632 C CA . PHE A 1 84 ? -16.447 2.591 20.212 1.00 96.62 84 PHE A CA 1
ATOM 633 C C . PHE A 1 84 ? -16.166 1.167 20.718 1.00 96.62 84 PHE A C 1
ATOM 635 O O . PHE A 1 84 ? -15.071 0.630 20.488 1.00 96.62 84 PHE A O 1
ATOM 642 N N . PRO A 1 85 ? -17.135 0.538 21.409 1.00 95.19 85 PRO A N 1
ATOM 643 C CA . PRO A 1 85 ? -16.981 -0.815 21.928 1.00 95.19 85 PRO A CA 1
ATOM 644 C C . PRO A 1 85 ? -16.953 -1.875 20.814 1.00 95.19 85 PRO A C 1
ATOM 646 O O . PRO A 1 85 ? -17.387 -1.632 19.684 1.00 95.19 85 PRO A O 1
ATOM 649 N N . GLY A 1 86 ? -16.440 -3.063 21.151 1.00 97.19 86 GLY A N 1
ATOM 650 C CA . GLY A 1 86 ? -16.421 -4.239 20.272 1.00 97.19 86 GLY A CA 1
ATOM 651 C C . GLY A 1 86 ? -15.375 -4.195 19.153 1.00 97.19 86 GLY A C 1
ATOM 652 O O . GLY A 1 86 ? -14.516 -3.313 19.122 1.00 97.19 86 GLY A O 1
ATOM 653 N N . LYS A 1 87 ? -15.427 -5.170 18.238 1.00 98.31 87 LYS A N 1
ATOM 654 C CA . LYS A 1 87 ? -14.535 -5.191 17.070 1.00 98.31 87 LYS A CA 1
ATOM 655 C C . LYS A 1 87 ? -14.879 -4.062 16.095 1.00 98.31 87 LYS A C 1
ATOM 657 O O . LYS A 1 87 ? -16.058 -3.760 15.892 1.00 98.31 87 LYS A O 1
ATOM 662 N N . ARG A 1 88 ? -13.872 -3.447 15.475 1.00 98.56 88 ARG A N 1
ATOM 663 C CA . ARG A 1 88 ? -14.025 -2.265 14.610 1.00 98.56 88 ARG A CA 1
ATOM 664 C C . ARG A 1 88 ? -13.586 -2.552 13.172 1.00 98.56 88 ARG A C 1
ATOM 666 O O . ARG A 1 88 ? -12.650 -3.322 12.981 1.00 98.56 88 ARG A O 1
ATOM 673 N N . PRO A 1 89 ? -14.245 -1.963 12.157 1.00 98.81 89 PRO A N 1
ATOM 674 C CA . PRO A 1 89 ? -13.724 -2.014 10.795 1.00 98.81 89 PRO A CA 1
ATOM 675 C C . PRO A 1 89 ? -12.374 -1.293 10.723 1.00 98.81 89 PRO A C 1
ATOM 677 O O . PRO A 1 89 ? -12.160 -0.334 11.472 1.00 98.81 89 PRO A O 1
ATOM 680 N N . ALA A 1 90 ? -11.502 -1.730 9.818 1.00 98.88 90 ALA A N 1
ATOM 681 C CA . ALA A 1 90 ? -10.211 -1.098 9.585 1.00 98.88 90 ALA A CA 1
ATOM 682 C C . ALA A 1 90 ? -10.077 -0.530 8.170 1.00 98.88 90 ALA A C 1
ATOM 684 O O . ALA A 1 90 ? -10.649 -1.058 7.217 1.00 98.88 90 ALA A O 1
ATOM 685 N N . LEU A 1 91 ? -9.305 0.548 8.058 1.00 98.88 91 LEU A N 1
ATOM 686 C CA . LEU A 1 91 ? -8.863 1.147 6.804 1.00 98.88 91 LEU A CA 1
ATOM 687 C C . LEU A 1 91 ? -7.338 1.229 6.819 1.00 98.88 91 LEU A C 1
ATOM 689 O O . LEU A 1 91 ? -6.757 1.843 7.712 1.00 98.88 91 LEU A O 1
ATOM 693 N N . ILE A 1 92 ? -6.706 0.597 5.840 1.00 98.94 92 ILE A N 1
ATOM 694 C CA . ILE A 1 92 ? -5.259 0.642 5.651 1.00 98.94 92 ILE A CA 1
ATOM 695 C C . ILE A 1 92 ? -4.962 1.650 4.547 1.00 98.94 92 ILE A C 1
ATOM 697 O O . ILE A 1 92 ? -5.534 1.557 3.461 1.00 98.94 92 ILE A O 1
ATOM 701 N N . PHE A 1 93 ? -4.081 2.602 4.836 1.00 98.88 93 PHE A N 1
ATOM 702 C CA . PHE A 1 93 ? -3.545 3.539 3.863 1.00 98.88 93 PHE A CA 1
ATOM 703 C C . PHE A 1 93 ? -2.089 3.216 3.553 1.00 98.88 93 PHE A C 1
ATOM 705 O O . PHE A 1 93 ? -1.260 3.107 4.457 1.00 98.88 93 PHE A O 1
ATOM 712 N N . THR A 1 94 ? -1.784 3.103 2.267 1.00 98.00 94 THR A N 1
ATOM 713 C CA . THR A 1 94 ? -0.425 2.862 1.781 1.00 98.00 94 THR A CA 1
ATOM 714 C C . THR A 1 94 ? 0.146 4.139 1.191 1.00 98.00 94 THR A C 1
ATOM 716 O O . THR A 1 94 ? -0.534 4.818 0.418 1.00 98.00 94 THR A O 1
ATOM 719 N N . ASN A 1 95 ? 1.387 4.465 1.553 1.00 98.44 95 ASN A N 1
ATOM 720 C CA . ASN A 1 95 ? 2.044 5.679 1.085 1.00 98.44 95 ASN A CA 1
ATOM 721 C C . ASN A 1 95 ? 2.180 5.736 -0.450 1.00 98.44 95 ASN A C 1
ATOM 723 O O . ASN A 1 95 ? 2.410 4.734 -1.132 1.00 98.44 95 ASN A O 1
ATOM 727 N N . SER A 1 96 ? 2.081 6.945 -0.984 1.00 98.25 96 SER A N 1
ATOM 728 C CA . SER A 1 96 ? 2.496 7.312 -2.329 1.00 98.25 96 SER A CA 1
ATOM 729 C C . SER A 1 96 ? 4.019 7.253 -2.459 1.00 98.25 96 SER A C 1
ATOM 731 O O . SER A 1 96 ? 4.765 7.214 -1.478 1.00 98.25 96 SER A O 1
ATOM 733 N N . TRP A 1 97 ? 4.498 7.299 -3.702 1.00 97.75 97 TRP A N 1
ATOM 734 C CA . TRP A 1 97 ? 5.925 7.272 -4.010 1.00 97.75 97 TRP A CA 1
ATOM 735 C C . TRP A 1 97 ? 6.674 8.362 -3.231 1.00 97.75 97 TRP A C 1
ATOM 737 O O . TRP A 1 97 ? 6.307 9.532 -3.314 1.00 97.75 97 TRP A O 1
ATOM 747 N N . THR A 1 98 ? 7.731 7.999 -2.494 1.00 97.06 98 THR A N 1
ATOM 748 C CA . THR A 1 98 ? 8.571 8.889 -1.652 1.00 97.06 98 THR A CA 1
ATOM 749 C C . THR A 1 98 ? 7.919 9.549 -0.437 1.00 97.06 98 THR A C 1
ATOM 751 O O . THR A 1 98 ? 8.639 10.176 0.348 1.00 97.06 98 THR A O 1
ATOM 754 N N . LEU A 1 99 ? 6.603 9.410 -0.267 1.00 97.88 99 LEU A N 1
ATOM 755 C CA . LEU A 1 99 ? 5.908 9.826 0.949 1.00 97.88 99 LEU A CA 1
ATOM 756 C C . LEU A 1 99 ? 6.022 8.737 2.020 1.00 97.88 99 LEU A C 1
ATOM 758 O O . LEU A 1 99 ? 6.728 7.744 1.838 1.00 97.88 99 LEU A O 1
ATOM 762 N N . ASP A 1 100 ? 5.360 8.942 3.149 1.00 97.88 100 ASP A N 1
ATOM 763 C CA . ASP A 1 100 ? 5.501 8.120 4.344 1.00 97.88 100 ASP A CA 1
ATOM 764 C C . ASP A 1 100 ? 4.157 7.956 5.079 1.00 97.88 100 ASP A C 1
ATOM 766 O O . ASP A 1 100 ? 3.091 8.317 4.569 1.00 97.88 100 ASP A O 1
ATOM 770 N N . GLU A 1 101 ? 4.189 7.396 6.288 1.00 98.06 101 GLU A N 1
ATOM 771 C CA . GLU A 1 101 ? 3.012 7.092 7.097 1.00 98.06 101 GLU A CA 1
ATOM 772 C C . GLU A 1 101 ? 2.204 8.333 7.523 1.00 98.06 101 GLU A C 1
ATOM 774 O O . GLU A 1 101 ? 1.097 8.193 8.048 1.00 98.06 101 GLU A O 1
ATOM 779 N N . TYR A 1 102 ? 2.714 9.548 7.289 1.00 98.12 102 TYR A N 1
ATOM 780 C CA . TYR A 1 102 ? 2.032 10.800 7.622 1.00 98.12 102 TYR A CA 1
ATOM 781 C C . TYR A 1 102 ? 1.167 11.352 6.480 1.00 98.12 102 TYR A C 1
ATOM 783 O O . TYR A 1 102 ? 0.371 12.263 6.721 1.00 98.12 102 TYR A O 1
ATOM 791 N N . GLU A 1 103 ? 1.265 10.810 5.258 1.00 98.38 103 GLU A N 1
ATOM 792 C CA . GLU A 1 103 ? 0.549 11.314 4.070 1.00 98.38 103 GLU A CA 1
ATOM 793 C C . GLU A 1 103 ? -0.962 11.478 4.300 1.00 98.38 103 GLU A C 1
ATOM 795 O O . GLU A 1 103 ? -1.567 12.465 3.876 1.00 98.38 103 GLU A O 1
ATOM 800 N N . TYR A 1 104 ? -1.573 10.530 5.013 1.00 98.00 104 TYR A N 1
ATOM 801 C CA . TYR A 1 104 ? -3.023 10.453 5.192 1.00 98.00 104 TYR A CA 1
ATOM 802 C C . TYR A 1 104 ? -3.503 10.985 6.545 1.00 98.00 104 TYR A C 1
ATOM 804 O O . TYR A 1 104 ? -4.617 10.662 6.954 1.00 98.00 104 TYR A O 1
ATOM 812 N N . GLU A 1 105 ? -2.714 11.799 7.255 1.00 97.44 105 GLU A N 1
ATOM 813 C CA . GLU A 1 105 ? -3.025 12.274 8.616 1.00 97.44 105 GLU A CA 1
ATOM 814 C C . GLU A 1 105 ? -4.458 12.829 8.741 1.00 97.44 105 GLU A C 1
ATOM 816 O O . GLU A 1 105 ? -5.201 12.492 9.668 1.00 97.44 105 GLU A O 1
ATOM 821 N N . ILE A 1 106 ? -4.890 13.654 7.785 1.00 97.06 106 ILE A N 1
ATOM 822 C CA . ILE A 1 106 ? -6.218 14.283 7.813 1.00 97.06 106 ILE A CA 1
ATOM 823 C C . ILE A 1 106 ? -7.324 13.245 7.573 1.00 97.06 106 ILE A C 1
ATOM 825 O O . ILE A 1 106 ? -8.354 13.248 8.254 1.00 97.06 106 ILE A O 1
ATOM 829 N N . GLN A 1 107 ? -7.141 12.366 6.592 1.00 98.12 107 GLN A N 1
ATOM 830 C CA . GLN A 1 107 ? -8.094 11.328 6.208 1.00 98.12 107 GLN A CA 1
ATOM 831 C C . GLN A 1 107 ? -8.225 10.292 7.329 1.00 98.12 107 GLN A C 1
ATOM 833 O O . GLN A 1 107 ? -9.343 9.955 7.728 1.00 98.12 107 GLN A O 1
ATOM 838 N N . ALA A 1 108 ? -7.103 9.858 7.897 1.00 98.44 108 ALA A N 1
ATOM 839 C CA . ALA A 1 108 ? -7.051 8.888 8.975 1.00 98.44 108 ALA A CA 1
ATOM 840 C C . ALA A 1 108 ? -7.783 9.386 10.222 1.00 98.44 108 ALA A C 1
ATOM 842 O O . ALA A 1 108 ? -8.658 8.691 10.738 1.00 98.44 108 ALA A O 1
ATOM 843 N N . ARG A 1 109 ? -7.558 10.641 10.629 1.00 98.25 109 ARG A N 1
ATOM 844 C CA . ARG A 1 109 ? -8.318 11.274 11.720 1.00 98.25 109 ARG A CA 1
ATOM 845 C C . ARG A 1 109 ? -9.821 11.318 11.450 1.00 98.25 109 ARG A C 1
ATOM 847 O O . ARG A 1 109 ? -10.613 11.044 12.352 1.00 98.25 109 ARG A O 1
ATOM 854 N N . LYS A 1 110 ? -10.244 11.624 10.216 1.00 98.19 110 LYS A N 1
ATOM 855 C CA . LYS A 1 110 ? -11.672 11.651 9.839 1.00 98.19 110 LYS A CA 1
ATOM 856 C C . LYS A 1 110 ? -12.332 10.276 9.965 1.00 98.19 110 LYS A C 1
ATOM 858 O O . LYS A 1 110 ? -13.471 10.196 10.426 1.00 98.19 110 LYS A O 1
ATOM 863 N N . PHE A 1 111 ? -11.653 9.206 9.556 1.00 98.62 111 PHE A N 1
ATOM 864 C CA . PHE A 1 111 ? -12.171 7.841 9.683 1.00 98.62 111 PHE A CA 1
ATOM 865 C C . PHE A 1 111 ? -12.109 7.333 11.130 1.00 98.62 111 PHE A C 1
ATOM 867 O O . PHE A 1 111 ? -13.096 6.780 11.621 1.00 98.62 111 PHE A O 1
ATOM 874 N N . ALA A 1 112 ? -11.027 7.613 11.858 1.00 98.50 112 ALA A N 1
ATOM 875 C CA . ALA A 1 112 ? -10.892 7.263 13.270 1.00 98.50 112 ALA A CA 1
ATOM 876 C C . ALA A 1 112 ? -11.951 7.949 14.147 1.00 98.50 112 ALA A C 1
ATOM 878 O O . ALA A 1 112 ? -12.564 7.313 15.006 1.00 98.50 112 ALA A O 1
ATOM 879 N N . ALA A 1 113 ? -12.285 9.211 13.857 1.00 97.62 113 ALA A N 1
ATOM 880 C CA . ALA A 1 113 ? -13.380 9.928 14.513 1.00 97.62 113 ALA A CA 1
ATOM 881 C C . ALA A 1 113 ? -14.760 9.269 14.314 1.00 97.62 113 ALA A C 1
ATOM 883 O O . ALA A 1 113 ? -15.658 9.456 15.137 1.00 97.62 113 ALA A O 1
ATOM 884 N N . LYS A 1 114 ? -14.927 8.479 13.244 1.00 97.88 114 LYS A N 1
ATOM 885 C CA . LYS A 1 114 ? -16.128 7.677 12.946 1.00 97.88 114 LYS A CA 1
ATOM 886 C C . LYS A 1 114 ? -16.037 6.243 13.494 1.00 97.88 114 LYS A C 1
ATOM 888 O O . LYS A 1 114 ? -16.945 5.442 13.277 1.00 97.88 114 LYS A O 1
ATOM 893 N N . GLY A 1 115 ? -14.963 5.914 14.209 1.00 98.19 115 GLY A N 1
ATOM 894 C CA . GLY A 1 115 ? -14.765 4.623 14.857 1.00 98.19 115 GLY A CA 1
ATOM 895 C C . GLY A 1 115 ? -14.168 3.543 13.956 1.00 98.19 115 GLY A C 1
ATOM 896 O O . GLY A 1 115 ? -14.401 2.364 14.228 1.00 98.19 115 GLY A O 1
ATOM 897 N N . TYR A 1 116 ? -13.462 3.907 12.886 1.00 98.81 116 TYR A N 1
ATOM 898 C CA . TYR A 1 116 ? -12.606 2.974 12.146 1.00 98.81 116 TYR A CA 1
ATOM 899 C C . TYR A 1 116 ? -11.245 2.883 12.834 1.00 98.81 116 TYR A C 1
ATOM 901 O O . TYR A 1 116 ? -10.734 3.900 13.292 1.00 98.81 116 TYR A O 1
ATOM 909 N N . ILE A 1 117 ? -10.652 1.694 12.881 1.00 98.94 117 ILE A N 1
ATOM 910 C CA . ILE A 1 117 ? -9.206 1.581 13.095 1.00 98.94 117 ILE A CA 1
ATOM 911 C C . ILE A 1 117 ? -8.547 2.024 11.792 1.00 98.94 117 ILE A C 1
ATOM 913 O O . ILE A 1 117 ? -8.924 1.544 10.726 1.00 98.94 117 ILE A O 1
ATOM 917 N N . VAL A 1 118 ? -7.604 2.956 11.845 1.00 98.94 118 VAL A N 1
ATOM 918 C CA . VAL A 1 118 ? -6.880 3.372 10.640 1.00 98.94 118 VAL A CA 1
ATOM 919 C C . VAL A 1 118 ? -5.402 3.123 10.831 1.00 98.94 118 VAL A C 1
ATOM 921 O O . VAL A 1 118 ? -4.849 3.511 11.855 1.00 98.94 118 VAL A O 1
ATOM 924 N N . LEU A 1 119 ? -4.767 2.501 9.847 1.00 98.94 119 LEU A N 1
ATOM 925 C CA . LEU A 1 119 ? -3.322 2.339 9.806 1.00 98.94 119 LEU A CA 1
ATOM 926 C C . LEU A 1 119 ? -2.805 2.931 8.504 1.00 98.94 119 LEU A C 1
ATOM 928 O O . LEU A 1 119 ? -3.084 2.394 7.439 1.00 98.94 119 LEU A O 1
ATOM 932 N N . ALA A 1 120 ? -2.065 4.029 8.595 1.00 98.81 120 ALA A N 1
ATOM 933 C CA . ALA A 1 120 ? -1.233 4.493 7.494 1.00 98.81 120 ALA A CA 1
ATOM 934 C C . ALA A 1 120 ? 0.168 3.910 7.688 1.00 98.81 120 ALA A C 1
ATOM 936 O O . ALA A 1 120 ? 0.673 3.942 8.809 1.00 98.81 120 ALA A O 1
ATOM 937 N N . TYR A 1 121 ? 0.786 3.349 6.652 1.00 98.75 121 TYR A N 1
ATOM 938 C CA . TYR A 1 121 ? 2.137 2.800 6.772 1.00 98.75 121 TYR A CA 1
ATOM 939 C C . TYR A 1 121 ? 3.022 3.162 5.583 1.00 98.75 121 TYR A C 1
ATOM 941 O O . TYR A 1 121 ? 2.559 3.309 4.448 1.00 98.75 121 TYR A O 1
ATOM 949 N N . SER A 1 122 ? 4.311 3.286 5.880 1.00 98.62 122 SER A N 1
ATOM 950 C CA . SER A 1 122 ? 5.383 3.423 4.908 1.00 98.62 122 SER A CA 1
ATOM 951 C C . SER A 1 122 ? 5.753 2.043 4.379 1.00 98.62 122 SER A C 1
ATOM 953 O O . SER A 1 122 ? 6.156 1.151 5.128 1.00 98.62 122 SER A O 1
ATOM 955 N N . THR A 1 123 ? 5.636 1.852 3.073 1.00 98.44 123 THR A N 1
ATOM 956 C CA . THR A 1 123 ? 6.121 0.645 2.393 1.00 98.44 123 THR A CA 1
ATOM 957 C C . THR A 1 123 ? 7.638 0.513 2.497 1.00 98.44 123 THR A C 1
ATOM 959 O O . THR A 1 123 ? 8.351 1.471 2.810 1.00 98.44 123 THR A O 1
ATOM 962 N N . ARG A 1 124 ? 8.136 -0.701 2.241 1.00 98.19 124 ARG A N 1
ATOM 963 C CA . ARG A 1 124 ? 9.567 -1.022 2.253 1.00 98.19 124 ARG A CA 1
ATOM 964 C C . ARG A 1 124 ? 10.384 0.016 1.506 1.00 98.19 124 ARG A C 1
ATOM 966 O O . ARG A 1 124 ? 10.047 0.408 0.392 1.00 98.19 124 ARG A O 1
ATOM 973 N N . GLY A 1 125 ? 11.501 0.407 2.104 1.00 97.88 125 GLY A N 1
ATOM 974 C CA . GLY A 1 125 ? 12.447 1.323 1.484 1.00 97.88 125 GLY A CA 1
ATOM 975 C C . GLY A 1 125 ? 12.010 2.789 1.435 1.00 97.88 125 GLY A C 1
ATOM 976 O O . GLY A 1 125 ? 12.825 3.591 0.986 1.00 97.88 125 GLY A O 1
ATOM 977 N N . PHE A 1 126 ? 10.815 3.167 1.905 1.00 98.38 126 PHE A N 1
ATOM 978 C CA . PHE A 1 126 ? 10.394 4.564 2.079 1.00 98.38 126 PHE A CA 1
ATOM 979 C C . PHE A 1 126 ? 10.252 4.944 3.558 1.00 98.38 126 PHE A C 1
ATOM 981 O O . PHE A 1 126 ? 10.094 4.087 4.424 1.00 98.38 126 PHE A O 1
ATOM 988 N N . GLY A 1 127 ? 10.316 6.247 3.852 1.00 95.44 127 GLY A N 1
ATOM 989 C CA . GLY A 1 127 ? 10.239 6.749 5.225 1.00 95.44 127 GLY A CA 1
ATOM 990 C C . GLY A 1 127 ? 11.318 6.130 6.122 1.00 95.44 127 GLY A C 1
ATOM 991 O O . GLY A 1 127 ? 12.483 6.015 5.727 1.00 95.44 127 GLY A O 1
ATOM 992 N N . GLY A 1 128 ? 10.924 5.725 7.331 1.00 97.12 128 GLY A N 1
ATOM 993 C CA . GLY A 1 128 ? 11.771 4.959 8.249 1.00 97.12 128 GLY A CA 1
ATOM 994 C C . GLY A 1 128 ? 11.732 3.438 8.042 1.00 97.12 128 GLY A C 1
ATOM 995 O O . GLY A 1 128 ? 12.530 2.742 8.670 1.00 97.12 128 GLY A O 1
ATOM 996 N N . SER A 1 129 ? 10.862 2.930 7.158 1.00 98.56 129 SER A N 1
ATOM 997 C CA . SER A 1 129 ? 10.696 1.493 6.906 1.00 98.56 129 SER A CA 1
ATOM 998 C C . SER A 1 129 ? 11.935 0.900 6.271 1.00 98.56 129 SER A C 1
ATOM 1000 O O . SER A 1 129 ? 12.441 1.455 5.301 1.00 98.56 129 SER A O 1
ATOM 1002 N N . GLU A 1 130 ? 12.401 -0.244 6.762 1.00 98.62 130 GLU A N 1
ATOM 1003 C CA . GLU A 1 130 ? 13.583 -0.960 6.276 1.00 98.62 130 GLU A CA 1
ATOM 1004 C C . GLU A 1 130 ? 13.386 -1.581 4.874 1.00 98.62 130 GLU A C 1
ATOM 1006 O O . GLU A 1 130 ? 12.345 -1.441 4.230 1.00 98.62 130 GLU A O 1
ATOM 1011 N N . GLY A 1 131 ? 14.430 -2.232 4.349 1.00 97.62 131 GLY A N 1
ATOM 1012 C CA . GLY A 1 131 ? 14.396 -2.903 3.045 1.00 97.62 131 GLY A CA 1
ATOM 1013 C C . GLY A 1 131 ? 14.485 -1.968 1.841 1.00 97.62 131 GLY A C 1
ATOM 1014 O O . GLY A 1 131 ? 14.995 -0.843 1.943 1.00 97.62 131 GLY A O 1
ATOM 1015 N N . PHE A 1 132 ? 13.997 -2.478 0.707 1.00 98.06 132 PHE A N 1
ATOM 1016 C CA . PHE A 1 132 ? 14.067 -1.851 -0.610 1.00 98.06 132 PHE A CA 1
ATOM 1017 C C . PHE A 1 132 ? 12.687 -1.741 -1.261 1.00 98.06 132 PHE A C 1
ATOM 1019 O O . PHE A 1 132 ? 11.841 -2.621 -1.101 1.00 98.06 132 PHE A O 1
ATOM 1026 N N . VAL A 1 133 ? 12.498 -0.678 -2.036 1.00 97.31 133 VAL A N 1
ATOM 1027 C CA . VAL A 1 133 ? 11.334 -0.468 -2.896 1.00 97.31 133 VAL A CA 1
ATOM 1028 C C . VAL A 1 133 ? 11.446 -1.412 -4.090 1.00 97.31 133 VAL A C 1
ATOM 1030 O O . VAL A 1 133 ? 12.405 -1.299 -4.853 1.0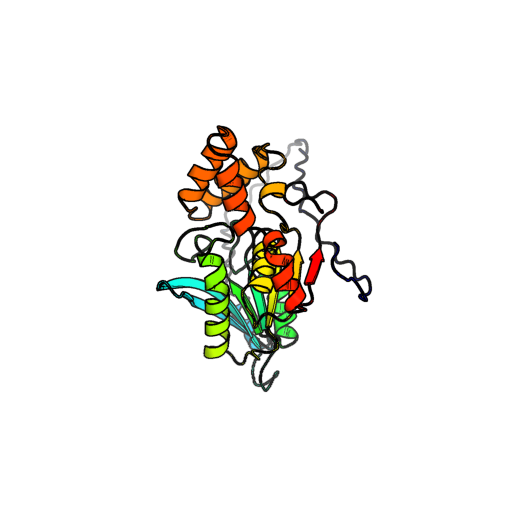0 97.31 133 VAL A O 1
ATOM 1033 N N . THR A 1 134 ? 10.469 -2.306 -4.274 1.00 94.50 134 THR A N 1
ATOM 1034 C CA . THR A 1 134 ? 10.453 -3.290 -5.381 1.00 94.50 134 THR A CA 1
ATOM 1035 C C . THR A 1 134 ? 9.341 -3.077 -6.414 1.00 94.50 134 THR A C 1
ATOM 1037 O O . THR A 1 134 ? 9.243 -3.837 -7.383 1.00 94.50 134 THR A O 1
ATOM 1040 N N . VAL A 1 135 ? 8.542 -2.019 -6.224 1.00 94.56 135 VAL A N 1
ATOM 1041 C CA . VAL A 1 135 ? 7.401 -1.616 -7.060 1.00 94.56 135 VAL A CA 1
ATOM 1042 C C . VAL A 1 135 ? 6.355 -2.725 -7.158 1.00 94.56 135 VAL A C 1
ATOM 1044 O O . VAL A 1 135 ? 6.289 -3.421 -8.164 1.00 94.56 135 VAL A O 1
ATOM 1047 N N . ALA A 1 136 ? 5.547 -2.912 -6.110 1.00 95.69 136 ALA A N 1
ATOM 1048 C CA . ALA A 1 136 ? 4.582 -4.019 -6.029 1.00 95.69 136 ALA A CA 1
ATOM 1049 C C . ALA A 1 136 ? 5.221 -5.397 -6.288 1.00 95.69 136 ALA A C 1
ATOM 1051 O O . ALA A 1 136 ? 4.632 -6.274 -6.923 1.00 95.69 136 ALA A O 1
ATOM 1052 N N . GLY A 1 137 ? 6.457 -5.572 -5.815 1.00 96.00 137 GLY A N 1
ATOM 1053 C CA . GLY A 1 137 ? 7.182 -6.826 -5.947 1.00 96.00 137 GLY A CA 1
ATOM 1054 C C . GLY A 1 137 ? 6.632 -7.912 -5.013 1.00 96.00 137 GLY A C 1
ATOM 1055 O O . GLY A 1 137 ? 5.763 -7.656 -4.178 1.00 96.00 137 GLY A O 1
ATOM 1056 N N . PRO A 1 138 ? 7.172 -9.142 -5.085 1.00 95.69 138 PRO A N 1
ATOM 1057 C CA . PRO A 1 138 ? 6.699 -10.263 -4.266 1.00 95.69 138 PRO A CA 1
ATOM 1058 C C . PRO A 1 138 ? 6.744 -10.002 -2.755 1.00 95.69 138 PRO A C 1
ATOM 1060 O O . PRO A 1 138 ? 5.984 -10.592 -1.993 1.00 95.69 138 PRO A O 1
ATOM 1063 N N . ASN A 1 139 ? 7.654 -9.138 -2.307 1.00 97.12 139 ASN A N 1
ATOM 1064 C CA . ASN A 1 139 ? 7.751 -8.736 -0.911 1.00 97.12 139 ASN A CA 1
ATOM 1065 C C . ASN A 1 139 ? 6.675 -7.721 -0.515 1.00 97.12 139 ASN A C 1
ATOM 1067 O O . ASN A 1 139 ? 6.046 -7.926 0.515 1.00 97.12 139 ASN A O 1
ATOM 1071 N N . ASP A 1 140 ? 6.392 -6.717 -1.353 1.00 97.31 140 ASP A N 1
ATOM 1072 C CA . ASP A 1 140 ? 5.263 -5.801 -1.134 1.00 97.31 140 ASP A CA 1
ATOM 1073 C C . ASP A 1 140 ? 3.937 -6.584 -1.014 1.00 97.31 140 ASP A C 1
ATOM 1075 O O . ASP A 1 140 ? 3.127 -6.315 -0.131 1.00 97.31 140 ASP A O 1
ATOM 1079 N N . VAL A 1 141 ? 3.741 -7.609 -1.857 1.00 97.75 141 VAL A N 1
ATOM 1080 C CA . VAL A 1 141 ? 2.542 -8.469 -1.827 1.00 97.75 141 VAL A CA 1
ATOM 1081 C C . VAL A 1 141 ? 2.433 -9.273 -0.528 1.00 97.75 141 VAL A C 1
ATOM 1083 O O . VAL A 1 141 ? 1.342 -9.412 0.025 1.00 97.75 141 VAL A O 1
ATOM 1086 N N . ARG A 1 142 ? 3.552 -9.801 -0.020 1.00 98.25 142 ARG A N 1
ATOM 1087 C CA . ARG A 1 142 ? 3.582 -10.539 1.255 1.00 98.25 142 ARG A CA 1
ATOM 1088 C C . ARG A 1 142 ? 3.399 -9.628 2.469 1.00 98.25 142 ARG A C 1
ATOM 1090 O O . ARG A 1 142 ? 2.829 -10.054 3.476 1.00 98.25 142 ARG A O 1
ATOM 1097 N N . ASP A 1 143 ? 3.817 -8.370 2.369 1.00 98.62 143 ASP A N 1
ATOM 1098 C CA . ASP A 1 143 ? 3.643 -7.401 3.447 1.00 98.62 143 ASP A CA 1
ATOM 1099 C C . ASP A 1 143 ? 2.164 -7.076 3.712 1.00 98.62 143 ASP A C 1
ATOM 1101 O O . ASP A 1 143 ? 1.828 -6.717 4.837 1.00 98.62 143 ASP A O 1
ATOM 1105 N N . PHE A 1 144 ? 1.252 -7.250 2.744 1.00 98.50 144 PHE A N 1
ATOM 1106 C CA . PHE A 1 144 ? -0.186 -7.063 2.991 1.00 98.50 144 PHE A CA 1
ATOM 1107 C C . PHE A 1 144 ? -0.682 -7.956 4.130 1.00 98.50 144 PHE A C 1
ATOM 1109 O O . PHE A 1 144 ? -1.338 -7.472 5.055 1.00 98.50 144 PHE A O 1
ATOM 1116 N N . SER A 1 145 ? -0.318 -9.241 4.097 1.00 98.62 145 SER A N 1
ATOM 1117 C CA . SER A 1 145 ? -0.675 -10.174 5.162 1.00 98.62 145 SER A CA 1
ATOM 1118 C C . SER A 1 145 ? 0.010 -9.808 6.470 1.00 98.62 145 SER A C 1
ATOM 1120 O O . SER A 1 145 ? -0.666 -9.752 7.488 1.00 98.62 145 SER A O 1
ATOM 1122 N N . THR A 1 146 ? 1.295 -9.436 6.432 1.00 98.56 146 THR A N 1
ATOM 1123 C CA . THR A 1 146 ? 2.026 -8.952 7.617 1.00 98.56 146 THR A CA 1
ATOM 1124 C C . THR A 1 146 ? 1.293 -7.795 8.304 1.00 98.56 146 THR A C 1
ATOM 1126 O O . THR A 1 146 ? 1.090 -7.807 9.518 1.00 98.56 146 THR A O 1
ATOM 1129 N N . VAL A 1 147 ? 0.914 -6.765 7.543 1.00 98.75 147 VAL A N 1
ATOM 1130 C CA . VAL A 1 147 ? 0.286 -5.552 8.080 1.00 98.75 147 VAL A CA 1
ATOM 1131 C C . VAL A 1 147 ? -1.069 -5.878 8.711 1.00 98.75 147 VAL A C 1
ATOM 1133 O O . VAL A 1 147 ? -1.394 -5.362 9.784 1.00 98.75 147 VAL A O 1
ATOM 1136 N N . ILE A 1 148 ? -1.855 -6.757 8.083 1.00 98.81 148 ILE A N 1
ATOM 1137 C CA . ILE A 1 148 ? -3.145 -7.185 8.633 1.00 98.81 148 ILE A CA 1
ATOM 1138 C C . ILE A 1 148 ? -2.964 -8.088 9.857 1.00 98.81 148 ILE A C 1
ATOM 1140 O O . ILE A 1 148 ? -3.663 -7.885 10.849 1.00 98.81 148 ILE A O 1
ATOM 1144 N N . ASP A 1 149 ? -2.013 -9.022 9.838 1.00 98.81 149 ASP A N 1
ATOM 1145 C CA . ASP A 1 149 ? -1.690 -9.877 10.987 1.00 98.81 149 ASP A CA 1
ATOM 1146 C C . ASP A 1 149 ? -1.307 -9.019 12.197 1.00 98.81 149 ASP A C 1
ATOM 1148 O O . ASP A 1 149 ? -1.800 -9.220 13.310 1.00 98.81 149 ASP A O 1
ATOM 1152 N N . TRP A 1 150 ? -0.488 -7.989 11.970 1.00 98.75 150 TRP A N 1
ATOM 1153 C CA . TRP A 1 150 ? -0.128 -7.030 13.004 1.00 98.75 150 TRP A CA 1
ATOM 1154 C C . TRP A 1 150 ? -1.359 -6.300 13.556 1.00 98.75 150 TRP A C 1
ATOM 1156 O O . TRP A 1 150 ? -1.490 -6.170 14.775 1.00 98.75 150 TRP A O 1
ATOM 1166 N N . LEU A 1 151 ? -2.291 -5.864 12.701 1.00 98.75 151 LEU A N 1
ATOM 1167 C CA . LEU A 1 151 ? -3.540 -5.238 13.148 1.00 98.75 151 LEU A CA 1
ATOM 1168 C C . LEU A 1 151 ? -4.402 -6.190 13.981 1.00 98.75 151 LEU A C 1
ATOM 1170 O O . LEU A 1 151 ? -4.938 -5.767 15.005 1.00 98.75 151 LEU A O 1
ATOM 1174 N N . GLU A 1 152 ? -4.542 -7.449 13.570 1.00 98.62 152 GLU A N 1
ATOM 1175 C CA . GLU A 1 152 ? -5.330 -8.459 14.289 1.00 98.62 152 GLU A CA 1
ATOM 1176 C C . GLU A 1 152 ? -4.784 -8.744 15.690 1.00 98.62 152 GLU A C 1
ATOM 1178 O O . GLU A 1 152 ? -5.565 -8.920 16.626 1.00 98.62 152 GLU A O 1
ATOM 1183 N N . VAL A 1 153 ? -3.460 -8.732 15.848 1.00 98.44 153 VAL A N 1
ATOM 1184 C CA . VAL A 1 153 ? -2.796 -8.951 17.140 1.00 98.44 153 VAL A CA 1
ATOM 1185 C C . VAL A 1 153 ? -2.857 -7.714 18.038 1.00 98.44 153 VAL A C 1
ATOM 1187 O O . VAL A 1 153 ? -3.087 -7.833 19.241 1.00 98.44 153 VAL A O 1
ATOM 1190 N N . ASN A 1 154 ? -2.633 -6.523 17.479 1.00 98.56 154 ASN A N 1
ATOM 1191 C CA . ASN A 1 154 ? -2.388 -5.311 18.270 1.00 98.56 154 ASN A CA 1
ATOM 1192 C C . ASN A 1 154 ? -3.626 -4.425 18.450 1.00 98.56 154 ASN A C 1
ATOM 1194 O O . ASN A 1 154 ? -3.571 -3.425 19.166 1.00 98.56 154 ASN A O 1
ATOM 1198 N N . THR A 1 155 ? -4.744 -4.754 17.802 1.00 98.50 155 THR A N 1
ATOM 1199 C CA . THR A 1 155 ? -5.954 -3.925 17.823 1.00 98.50 155 THR A CA 1
ATOM 1200 C C . THR A 1 155 ? -7.220 -4.767 17.966 1.00 98.50 155 THR A C 1
ATOM 1202 O O . THR A 1 155 ? -7.198 -5.992 18.024 1.00 98.50 155 THR A O 1
ATOM 1205 N N . ARG A 1 156 ? -8.379 -4.100 17.998 1.00 98.06 156 ARG A N 1
ATOM 1206 C CA . ARG A 1 156 ? -9.699 -4.752 17.992 1.00 98.06 156 ARG A CA 1
ATOM 1207 C C . ARG A 1 156 ? -10.285 -4.836 16.583 1.00 98.06 156 ARG A C 1
ATOM 1209 O O . ARG A 1 156 ? -11.497 -4.681 16.418 1.00 98.06 156 ARG A O 1
ATOM 1216 N N . VAL A 1 157 ? -9.456 -5.002 15.558 1.00 98.75 157 VAL A N 1
ATOM 1217 C CA . VAL A 1 157 ? -9.938 -5.074 14.176 1.00 98.75 157 VAL A CA 1
ATOM 1218 C C . VAL A 1 157 ? -10.901 -6.247 13.984 1.00 98.75 157 VAL A C 1
ATOM 1220 O O . VAL A 1 157 ? -10.782 -7.317 14.584 1.00 98.75 157 VAL A O 1
ATOM 1223 N N . ASN A 1 158 ? -11.924 -6.019 13.170 1.00 98.56 158 ASN A N 1
ATOM 1224 C CA . ASN A 1 158 ? -12.753 -7.079 12.634 1.00 98.56 158 ASN A CA 1
ATOM 1225 C C . ASN A 1 158 ? -12.114 -7.585 11.326 1.00 98.56 158 ASN A C 1
ATOM 1227 O O . ASN A 1 158 ? -12.130 -6.824 10.354 1.00 98.56 158 ASN A O 1
ATOM 1231 N N . PRO A 1 159 ? -11.605 -8.833 11.272 1.00 96.94 159 PRO A N 1
ATOM 1232 C CA . PRO A 1 159 ? -10.947 -9.373 10.077 1.00 96.94 159 PRO A CA 1
ATOM 1233 C C . PRO A 1 159 ? -11.881 -9.451 8.858 1.00 96.94 159 PRO A C 1
ATOM 1235 O O . PRO A 1 159 ? -11.429 -9.418 7.717 1.00 96.94 159 PRO A O 1
ATOM 1238 N N . ASP A 1 160 ? -13.199 -9.453 9.079 1.00 97.50 160 ASP A N 1
ATOM 1239 C CA . ASP A 1 160 ? -14.202 -9.451 8.012 1.00 97.50 160 ASP A CA 1
ATOM 1240 C C . ASP A 1 160 ? -14.574 -8.043 7.523 1.00 97.50 160 ASP A C 1
ATOM 1242 O O . ASP A 1 160 ? -15.501 -7.890 6.729 1.00 97.50 160 ASP A O 1
ATOM 1246 N N . LYS A 1 161 ? -13.916 -6.985 8.021 1.00 98.50 161 LYS A N 1
ATOM 1247 C CA . LYS A 1 161 ? -14.226 -5.585 7.679 1.00 98.50 161 LYS A CA 1
ATOM 1248 C C . LYS A 1 161 ? -12.966 -4.734 7.527 1.00 98.50 161 LYS A C 1
ATOM 1250 O O . LYS A 1 161 ? -12.851 -3.682 8.159 1.00 98.50 161 LYS A O 1
ATOM 1255 N N . ILE A 1 162 ? -12.039 -5.186 6.688 1.00 98.88 162 ILE A N 1
ATOM 1256 C CA . ILE A 1 162 ? -10.797 -4.469 6.387 1.00 98.88 162 ILE A CA 1
ATOM 1257 C C . ILE A 1 162 ? -10.862 -3.920 4.963 1.00 98.88 162 ILE A C 1
ATOM 1259 O O . ILE A 1 162 ? -11.121 -4.658 4.015 1.00 98.88 162 ILE A O 1
ATOM 1263 N N . GLY A 1 163 ? -10.655 -2.615 4.816 1.00 98.75 163 GLY A N 1
ATOM 1264 C CA . GLY A 1 163 ? -10.491 -1.949 3.529 1.00 98.75 163 GLY A CA 1
ATOM 1265 C C . GLY A 1 163 ? -9.067 -1.445 3.337 1.00 98.75 163 GLY A C 1
ATOM 1266 O O . GLY A 1 163 ? -8.364 -1.188 4.315 1.00 98.75 163 GLY A O 1
ATOM 1267 N N . MET A 1 164 ? -8.664 -1.266 2.083 1.00 98.75 164 MET A N 1
ATOM 1268 C CA . MET A 1 164 ? -7.363 -0.699 1.730 1.00 98.75 164 MET A CA 1
ATOM 1269 C C . MET A 1 164 ? -7.520 0.427 0.715 1.00 98.75 164 MET A C 1
ATOM 1271 O O . MET A 1 164 ? -8.401 0.393 -0.147 1.00 98.75 164 MET A O 1
ATOM 1275 N N . SER A 1 165 ? -6.700 1.460 0.845 1.00 98.69 165 SER A N 1
ATOM 1276 C CA . SER A 1 165 ? -6.750 2.615 -0.033 1.00 98.69 165 SER A CA 1
ATOM 1277 C C . SER A 1 165 ? -5.395 3.294 -0.143 1.00 98.69 165 SER A C 1
ATOM 1279 O O . SER A 1 165 ? -4.553 3.210 0.747 1.00 98.69 165 SER A O 1
ATOM 1281 N N . GLY A 1 166 ? -5.202 4.017 -1.234 1.00 98.12 166 GLY A N 1
ATOM 1282 C CA . GLY A 1 166 ? -4.050 4.875 -1.413 1.00 98.12 166 GLY A CA 1
ATOM 1283 C C . GLY A 1 166 ? -4.168 5.687 -2.689 1.00 98.12 166 GLY A C 1
ATOM 1284 O O . GLY A 1 166 ? -5.069 5.464 -3.504 1.00 98.12 166 GLY A O 1
ATOM 1285 N N . VAL A 1 167 ? -3.244 6.626 -2.833 1.00 97.50 167 VAL A N 1
ATOM 1286 C CA . VAL A 1 167 ? -3.025 7.435 -4.027 1.00 97.50 167 VAL A CA 1
ATOM 1287 C C . VAL A 1 167 ? -1.762 6.935 -4.732 1.00 97.50 167 VAL A C 1
ATOM 1289 O O . VAL A 1 167 ? -0.857 6.413 -4.078 1.00 97.50 167 VAL A O 1
ATOM 1292 N N . SER A 1 168 ? -1.670 7.076 -6.058 1.00 96.38 168 SER A N 1
ATOM 1293 C CA . SER A 1 168 ? -0.416 6.870 -6.797 1.00 96.38 168 SER A CA 1
ATOM 1294 C C . SER A 1 168 ? 0.198 5.484 -6.541 1.00 96.38 168 SER A C 1
ATOM 1296 O O . SER A 1 168 ? -0.399 4.464 -6.895 1.00 96.38 168 SER A O 1
ATOM 1298 N N . TYR A 1 169 ? 1.364 5.418 -5.889 1.00 98.12 169 TYR A N 1
ATOM 1299 C CA . TYR A 1 169 ? 2.010 4.161 -5.512 1.00 98.12 169 TYR A CA 1
ATOM 1300 C C . TYR A 1 169 ? 1.104 3.265 -4.645 1.00 98.12 169 TYR A C 1
ATOM 1302 O O . TYR A 1 169 ? 0.903 2.083 -4.935 1.00 98.12 169 TYR A O 1
ATOM 1310 N N . GLY A 1 170 ? 0.484 3.858 -3.622 1.00 98.19 170 GLY A N 1
ATOM 1311 C CA . GLY A 1 170 ? -0.427 3.167 -2.717 1.00 98.19 170 GLY A CA 1
ATOM 1312 C C . GLY A 1 170 ? -1.717 2.701 -3.392 1.00 98.19 170 GLY A C 1
ATOM 1313 O O . GLY A 1 170 ? -2.299 1.701 -2.973 1.00 98.19 170 GLY A O 1
ATOM 1314 N N . ALA A 1 171 ? -2.150 3.371 -4.462 1.00 97.62 171 ALA A N 1
ATOM 1315 C CA . ALA A 1 171 ? -3.332 2.985 -5.229 1.00 97.62 171 ALA A CA 1
ATOM 1316 C C . ALA A 1 171 ? -3.123 1.650 -5.966 1.00 97.62 171 ALA A C 1
ATOM 1318 O O . ALA A 1 171 ? -3.918 0.723 -5.798 1.00 97.62 171 ALA A O 1
ATOM 1319 N N . GLY A 1 172 ? -2.011 1.507 -6.698 1.00 97.00 172 GLY A N 1
ATOM 1320 C CA . GLY A 1 172 ? -1.685 0.244 -7.369 1.00 97.00 172 GLY A CA 1
ATOM 1321 C C . GLY A 1 172 ? -1.421 -0.897 -6.383 1.00 97.00 172 GLY A C 1
ATOM 1322 O O . GLY A 1 172 ? -1.909 -2.008 -6.587 1.00 97.00 172 GLY A O 1
ATOM 1323 N N . LEU A 1 173 ? -0.757 -0.622 -5.254 1.00 98.50 173 LEU A N 1
ATOM 1324 C CA . LEU A 1 173 ? -0.600 -1.608 -4.176 1.00 98.50 173 LEU A CA 1
ATOM 1325 C C . LEU A 1 173 ? -1.941 -2.039 -3.568 1.00 98.50 173 LEU A C 1
ATOM 1327 O O . LEU A 1 173 ? -2.149 -3.227 -3.331 1.00 98.50 173 LEU A O 1
ATOM 1331 N N . SER A 1 174 ? -2.878 -1.109 -3.376 1.00 98.25 174 SER A N 1
ATOM 1332 C CA . SER A 1 174 ? -4.219 -1.438 -2.875 1.00 98.25 174 SER A CA 1
ATOM 1333 C C . SER A 1 174 ? -4.965 -2.373 -3.832 1.00 98.25 174 SER A C 1
ATOM 1335 O O . SER A 1 174 ? -5.625 -3.313 -3.388 1.00 98.25 174 SER A O 1
ATOM 1337 N N . LEU A 1 175 ? -4.830 -2.171 -5.147 1.00 97.69 175 LEU A N 1
ATOM 1338 C CA . LEU A 1 175 ? -5.394 -3.082 -6.149 1.00 97.69 175 LEU A CA 1
ATOM 1339 C C . LEU A 1 175 ? -4.718 -4.459 -6.129 1.00 97.69 175 LEU A C 1
ATOM 1341 O O . LEU A 1 175 ? -5.404 -5.475 -6.211 1.00 97.69 175 LEU A O 1
ATOM 1345 N N . MET A 1 176 ? -3.396 -4.515 -5.952 1.00 98.19 176 MET A N 1
ATOM 1346 C CA . MET A 1 176 ? -2.680 -5.783 -5.772 1.00 98.19 176 MET A CA 1
ATOM 1347 C C . MET A 1 176 ? -3.175 -6.531 -4.524 1.00 98.19 176 MET A C 1
ATOM 1349 O O . MET A 1 176 ? -3.401 -7.740 -4.574 1.00 98.19 176 MET A O 1
ATOM 1353 N N . ALA A 1 177 ? -3.442 -5.838 -3.416 1.00 98.19 177 ALA A N 1
ATOM 1354 C CA . ALA A 1 177 ? -3.986 -6.466 -2.213 1.00 98.19 177 ALA A CA 1
ATOM 1355 C C . ALA A 1 177 ? -5.386 -7.075 -2.432 1.00 98.19 177 ALA A C 1
ATOM 1357 O O . ALA A 1 177 ? -5.693 -8.136 -1.876 1.00 98.19 177 ALA A O 1
ATOM 1358 N N . ALA A 1 178 ? -6.220 -6.480 -3.297 1.00 97.62 178 ALA A N 1
ATOM 1359 C CA . ALA A 1 178 ? -7.496 -7.084 -3.698 1.00 97.62 178 ALA A CA 1
ATOM 1360 C C . ALA A 1 178 ? -7.329 -8.420 -4.437 1.00 97.62 178 ALA A C 1
ATOM 1362 O O . ALA A 1 178 ? -8.242 -9.244 -4.397 1.00 97.62 178 ALA A O 1
ATOM 1363 N N . ALA A 1 179 ? -6.186 -8.664 -5.083 1.00 96.75 179 ALA A N 1
ATOM 1364 C CA . ALA A 1 179 ? -5.880 -9.960 -5.678 1.00 96.75 179 ALA A CA 1
ATOM 1365 C C . ALA A 1 179 ? -5.362 -10.949 -4.622 1.00 96.75 179 ALA A C 1
ATOM 1367 O O . ALA A 1 179 ? -5.862 -12.069 -4.532 1.00 96.75 179 ALA A O 1
ATOM 1368 N N . PHE A 1 180 ? -4.418 -10.524 -3.778 1.00 97.44 180 PHE A N 1
ATOM 1369 C CA . PHE A 1 180 ? -3.589 -11.448 -2.994 1.00 97.44 180 PHE A CA 1
ATOM 1370 C C . PHE A 1 180 ? -3.953 -11.609 -1.516 1.00 97.44 180 PHE A C 1
ATOM 1372 O O . PHE A 1 180 ? -3.593 -12.623 -0.926 1.00 97.44 180 PHE A O 1
ATOM 1379 N N . GLU A 1 181 ? -4.675 -10.666 -0.908 1.00 97.88 181 GLU A N 1
ATOM 1380 C CA . GLU A 1 181 ? -4.965 -10.708 0.531 1.00 97.88 181 GLU A CA 1
ATOM 1381 C C . GLU A 1 181 ? -6.470 -10.903 0.802 1.00 97.88 181 GLU A C 1
ATOM 1383 O O . GLU A 1 181 ? -7.233 -9.936 0.687 1.00 97.88 181 GLU A O 1
ATOM 1388 N N . PRO A 1 182 ? -6.935 -12.129 1.138 1.00 96.94 182 PRO A N 1
ATOM 1389 C CA . PRO A 1 182 ? -8.357 -12.493 1.247 1.00 96.94 182 PRO A CA 1
ATOM 1390 C C . PRO A 1 182 ? -9.156 -11.706 2.300 1.00 96.94 182 PRO A C 1
ATOM 1392 O O . PRO A 1 182 ? -10.394 -11.658 2.240 1.00 96.94 182 PRO A O 1
ATOM 1395 N N . ARG A 1 183 ? -8.485 -11.072 3.267 1.00 98.25 183 ARG A N 1
ATOM 1396 C CA . ARG A 1 183 ? -9.129 -10.254 4.305 1.00 98.25 183 ARG A CA 1
ATOM 1397 C C . ARG A 1 183 ? -9.499 -8.854 3.830 1.00 98.25 183 ARG A C 1
ATOM 1399 O O . ARG A 1 183 ? -10.391 -8.250 4.421 1.00 98.25 183 ARG A O 1
ATOM 1406 N N . ILE A 1 184 ? -8.926 -8.367 2.726 1.00 98.44 184 ILE A N 1
ATOM 1407 C CA . ILE A 1 184 ? -9.376 -7.116 2.102 1.00 98.44 184 ILE A CA 1
ATOM 1408 C C . ILE A 1 184 ? -10.781 -7.295 1.516 1.00 98.44 184 ILE A C 1
ATOM 1410 O O . ILE A 1 184 ? -11.023 -8.159 0.670 1.00 98.44 184 ILE A O 1
ATOM 1414 N N . LYS A 1 185 ? -11.719 -6.467 1.983 1.00 98.25 185 LYS A N 1
ATOM 1415 C CA . LYS A 1 185 ? -13.144 -6.500 1.616 1.00 98.25 185 LYS A CA 1
ATOM 1416 C C . LYS A 1 185 ? -13.590 -5.323 0.766 1.00 98.25 185 LYS A C 1
ATOM 1418 O O . LYS A 1 185 ? -14.700 -5.360 0.258 1.00 98.25 185 LYS A O 1
ATOM 1423 N N . VAL A 1 186 ? -12.772 -4.285 0.637 1.00 98.38 186 VAL A N 1
ATOM 1424 C CA . VAL A 1 186 ? -13.043 -3.128 -0.222 1.00 98.38 186 VAL A CA 1
ATOM 1425 C C . VAL A 1 186 ? -11.735 -2.426 -0.561 1.00 98.38 186 VAL A C 1
ATOM 1427 O O . VAL A 1 186 ? -10.853 -2.324 0.295 1.00 98.38 186 VAL A O 1
ATOM 1430 N N . VAL A 1 187 ? -11.627 -1.927 -1.791 1.00 98.56 187 VAL A N 1
ATOM 1431 C CA . VAL A 1 187 ? -10.492 -1.114 -2.233 1.00 98.56 187 VAL A CA 1
ATOM 1432 C C . VAL A 1 187 ? -10.960 0.212 -2.812 1.00 98.56 187 VAL A C 1
ATOM 1434 O O . VAL A 1 187 ? -11.908 0.254 -3.590 1.00 98.56 187 VAL A O 1
ATOM 1437 N N . ALA A 1 188 ? -10.271 1.291 -2.447 1.00 98.12 188 ALA A N 1
ATOM 1438 C CA . ALA A 1 188 ? -10.381 2.588 -3.106 1.00 98.12 188 ALA A CA 1
ATOM 1439 C C . ALA A 1 188 ? -9.007 2.998 -3.650 1.00 98.12 188 ALA A C 1
ATOM 1441 O O . ALA A 1 188 ? -8.107 3.339 -2.880 1.00 98.12 188 ALA A O 1
ATOM 1442 N N . SER A 1 189 ? -8.859 2.942 -4.970 1.00 97.31 189 SER A N 1
ATOM 1443 C CA . SER A 1 189 ? -7.626 3.236 -5.700 1.00 97.31 189 SER A CA 1
ATOM 1444 C C . SER A 1 189 ? -7.760 4.575 -6.416 1.00 97.31 189 SER A C 1
ATOM 1446 O O . SER A 1 189 ? -8.660 4.743 -7.237 1.00 97.31 189 SER A O 1
ATOM 1448 N N . MET A 1 190 ? -6.866 5.509 -6.094 1.00 96.06 190 MET A N 1
ATOM 1449 C CA . MET A 1 190 ? -6.915 6.896 -6.564 1.00 96.06 190 MET A CA 1
ATOM 1450 C C . MET A 1 190 ? -5.642 7.242 -7.341 1.00 96.06 190 MET A C 1
ATOM 1452 O O . MET A 1 190 ? -4.542 7.196 -6.799 1.00 96.06 190 MET A O 1
ATOM 1456 N N . SER A 1 191 ? -5.768 7.594 -8.614 1.00 95.12 191 SER A N 1
ATOM 1457 C CA . SER A 1 191 ? -4.659 7.974 -9.496 1.00 95.12 191 SER A CA 1
ATOM 1458 C C . SER A 1 191 ? -3.518 6.945 -9.494 1.00 95.12 191 SER A C 1
ATOM 1460 O O . SER A 1 191 ? -2.359 7.293 -9.295 1.00 95.12 191 SER A O 1
ATOM 1462 N N . GLY A 1 192 ? -3.861 5.658 -9.620 1.00 94.12 192 GLY A N 1
ATOM 1463 C CA . GLY A 1 192 ? -2.923 4.526 -9.615 1.00 94.12 192 GLY A CA 1
ATOM 1464 C C . GLY A 1 192 ? -2.825 3.827 -10.968 1.00 94.12 192 GLY A C 1
ATOM 1465 O O . GLY A 1 192 ? -3.542 4.170 -11.905 1.00 94.12 192 GLY A O 1
ATOM 1466 N N . TRP A 1 193 ? -1.979 2.797 -11.067 1.00 94.81 193 TRP A N 1
ATOM 1467 C CA . TRP A 1 193 ? -1.885 1.974 -12.276 1.00 94.81 193 TRP A CA 1
ATOM 1468 C C . TRP A 1 193 ? -2.749 0.711 -12.174 1.00 94.81 193 TRP A C 1
ATOM 1470 O O . TRP A 1 193 ? -2.733 0.004 -11.168 1.00 94.81 193 TRP A O 1
ATOM 1480 N N . GLY A 1 194 ? -3.453 0.384 -13.261 1.00 93.44 194 GLY A N 1
ATOM 1481 C CA . GLY A 1 194 ? -3.947 -0.977 -13.516 1.00 93.44 194 GLY A CA 1
ATOM 1482 C C . GLY A 1 194 ? -2.908 -1.830 -14.251 1.00 93.44 194 GLY A C 1
ATOM 1483 O O . GLY A 1 194 ? -2.762 -3.019 -13.975 1.00 93.44 194 GLY A O 1
ATOM 1484 N N . ASN A 1 195 ? -2.133 -1.194 -15.135 1.00 94.25 195 ASN A N 1
ATOM 1485 C CA . ASN A 1 195 ? -1.052 -1.802 -15.902 1.00 94.25 195 ASN A CA 1
ATOM 1486 C C . ASN A 1 195 ? 0.221 -0.944 -15.791 1.00 94.25 195 ASN A C 1
ATOM 1488 O O . ASN A 1 195 ? 0.276 0.199 -16.259 1.00 94.25 195 ASN A O 1
ATOM 1492 N N . LEU A 1 196 ? 1.255 -1.500 -15.156 1.00 93.62 196 LEU A N 1
ATOM 1493 C CA . LEU A 1 196 ? 2.520 -0.808 -14.915 1.00 93.62 196 LEU A CA 1
ATOM 1494 C C . LEU A 1 196 ? 3.304 -0.630 -16.219 1.00 93.62 196 LEU A C 1
ATOM 1496 O O . LEU A 1 196 ? 3.904 0.421 -16.446 1.00 93.62 196 LEU A O 1
ATOM 1500 N N . GLN A 1 197 ? 3.250 -1.627 -17.106 1.00 92.00 197 GLN A N 1
ATOM 1501 C CA . GLN A 1 197 ? 3.878 -1.559 -18.423 1.00 92.00 197 GLN A CA 1
ATOM 1502 C C . GLN A 1 197 ? 3.263 -0.428 -19.253 1.00 92.00 197 GLN A C 1
ATOM 1504 O O . GLN A 1 197 ? 3.987 0.382 -19.814 1.00 92.00 197 GLN A O 1
ATOM 1509 N N . GLN A 1 198 ? 1.937 -0.315 -19.310 1.00 90.50 198 GLN A N 1
ATOM 1510 C CA . GLN A 1 198 ? 1.261 0.749 -20.053 1.00 90.50 198 GLN A CA 1
ATOM 1511 C C . GLN A 1 198 ? 1.564 2.143 -19.484 1.00 90.50 198 GLN A C 1
ATOM 1513 O O . GLN A 1 198 ? 1.548 3.126 -20.233 1.00 90.50 198 GLN A O 1
ATOM 1518 N N . SER A 1 199 ? 1.841 2.219 -18.181 1.00 91.06 199 SER A N 1
ATOM 1519 C CA . SER A 1 199 ? 2.203 3.454 -17.485 1.00 91.06 199 SER A CA 1
ATOM 1520 C C . SER A 1 199 ? 3.653 3.867 -17.742 1.00 91.06 199 SER A C 1
ATOM 1522 O O . SER A 1 199 ? 3.901 5.036 -17.991 1.00 91.06 199 SER A O 1
ATOM 1524 N N . LEU A 1 200 ? 4.623 2.947 -17.746 1.00 90.50 200 LEU A N 1
ATOM 1525 C CA . LEU A 1 200 ? 6.054 3.310 -17.792 1.00 90.50 200 LEU A CA 1
ATOM 1526 C C . LEU A 1 200 ? 6.791 2.884 -19.073 1.00 90.50 200 LEU A C 1
ATOM 1528 O O . LEU A 1 200 ? 7.842 3.439 -19.393 1.00 90.50 200 LEU A O 1
ATOM 1532 N N . TYR A 1 201 ? 6.241 1.929 -19.821 1.00 90.44 201 TYR A N 1
ATOM 1533 C CA . TYR A 1 201 ? 6.870 1.282 -20.977 1.00 90.44 201 TYR A CA 1
ATOM 1534 C C . TYR A 1 201 ? 5.847 0.892 -22.068 1.00 90.44 201 TYR A C 1
ATOM 1536 O O . TYR A 1 201 ? 5.767 -0.253 -22.531 1.00 90.44 201 TYR A O 1
ATOM 1544 N N . ARG A 1 202 ? 5.003 1.851 -22.465 1.00 87.69 202 ARG A N 1
ATOM 1545 C CA . ARG A 1 202 ? 3.926 1.643 -23.445 1.00 87.69 202 ARG A CA 1
ATOM 1546 C C . ARG A 1 202 ? 4.505 1.395 -24.835 1.00 87.69 202 ARG A C 1
ATOM 1548 O O . ARG A 1 202 ? 5.287 2.208 -25.313 1.00 87.69 202 ARG A O 1
ATOM 1555 N N . ASN A 1 203 ? 4.074 0.331 -25.518 1.00 86.31 203 ASN A N 1
ATOM 1556 C CA . ASN A 1 203 ? 4.521 0.001 -26.883 1.00 86.31 203 ASN A CA 1
ATOM 1557 C C . ASN A 1 203 ? 6.057 0.046 -27.029 1.00 86.31 203 ASN A C 1
ATOM 1559 O O . ASN A 1 203 ? 6.584 0.664 -27.954 1.00 86.31 203 ASN A O 1
ATOM 1563 N N . ASP A 1 204 ? 6.772 -0.521 -26.053 1.00 84.75 204 ASP A N 1
ATOM 1564 C CA . ASP A 1 204 ? 8.244 -0.535 -25.965 1.00 84.75 204 ASP A CA 1
ATOM 1565 C C . ASP A 1 204 ? 8.899 0.847 -26.033 1.00 84.75 204 ASP A C 1
ATOM 1567 O O . ASP A 1 204 ? 10.041 1.026 -26.482 1.00 84.75 204 ASP A O 1
ATOM 1571 N N . THR A 1 205 ? 8.137 1.849 -25.609 1.00 88.94 205 THR A N 1
ATOM 1572 C CA . THR A 1 205 ? 8.546 3.239 -25.527 1.00 88.94 205 THR A CA 1
ATOM 1573 C C . THR A 1 205 ? 8.538 3.634 -24.064 1.00 88.94 205 THR A C 1
ATOM 1575 O O . THR A 1 205 ? 7.509 3.637 -23.388 1.00 88.94 205 THR A O 1
ATOM 1578 N N . ILE A 1 206 ? 9.731 3.935 -23.569 1.00 90.38 206 ILE A N 1
ATOM 1579 C CA . ILE A 1 206 ? 9.953 4.317 -22.186 1.00 90.38 206 ILE A CA 1
ATOM 1580 C C . ILE A 1 206 ? 9.376 5.710 -21.916 1.00 90.38 206 ILE A C 1
ATOM 1582 O O . ILE A 1 206 ? 9.628 6.661 -22.659 1.00 90.38 206 ILE A O 1
ATOM 1586 N N . GLN A 1 207 ? 8.624 5.853 -20.826 1.00 91.56 207 GLN A N 1
ATOM 1587 C CA . GLN A 1 207 ? 8.171 7.152 -20.327 1.00 91.56 207 GLN A CA 1
ATOM 1588 C C . GLN A 1 207 ? 9.311 7.849 -19.572 1.00 91.56 207 GLN A C 1
ATOM 1590 O O . GLN A 1 207 ? 9.259 8.029 -18.356 1.00 91.56 207 GLN A O 1
ATOM 1595 N N . LYS A 1 208 ? 10.383 8.205 -20.295 1.00 90.69 208 LYS A N 1
ATOM 1596 C CA . LYS A 1 208 ? 11.666 8.593 -19.691 1.00 90.69 208 LYS A CA 1
ATOM 1597 C C . LYS A 1 208 ? 11.555 9.751 -18.701 1.00 90.69 208 LYS A C 1
ATOM 1599 O O . LYS A 1 208 ? 12.113 9.657 -17.618 1.00 90.69 208 LYS A O 1
ATOM 1604 N N . THR A 1 209 ? 10.805 10.803 -19.026 1.00 92.38 209 THR A N 1
ATOM 1605 C CA . THR A 1 209 ? 10.638 11.958 -18.128 1.00 92.38 209 THR A CA 1
ATOM 1606 C C . THR A 1 209 ? 10.075 11.544 -16.771 1.00 92.38 209 THR A C 1
ATOM 1608 O O . THR A 1 209 ? 10.620 11.911 -15.734 1.00 92.38 209 THR A O 1
ATOM 1611 N N . TRP A 1 210 ? 9.011 10.742 -16.767 1.00 93.50 210 TRP A N 1
ATOM 1612 C CA . TRP A 1 210 ? 8.402 10.259 -15.535 1.00 93.50 210 TRP A CA 1
ATOM 1613 C C . TRP A 1 210 ? 9.295 9.279 -14.788 1.00 93.50 210 TRP A C 1
ATOM 1615 O O . TRP A 1 210 ? 9.411 9.362 -13.569 1.00 93.50 210 TRP A O 1
ATOM 1625 N N . LEU A 1 211 ? 9.958 8.382 -15.513 1.00 92.81 211 LEU A N 1
ATOM 1626 C CA . LEU A 1 211 ? 10.867 7.413 -14.923 1.00 92.81 211 LEU A CA 1
ATOM 1627 C C . LEU A 1 211 ? 12.071 8.097 -14.265 1.00 92.81 211 LEU A C 1
ATOM 1629 O O . LEU A 1 211 ? 12.406 7.763 -13.134 1.00 92.81 211 LEU A O 1
ATOM 1633 N N . ASP A 1 212 ? 12.662 9.102 -14.913 1.00 93.50 212 ASP A N 1
ATOM 1634 C CA . ASP A 1 212 ? 13.760 9.899 -14.361 1.00 93.50 212 ASP A CA 1
ATOM 1635 C C . ASP A 1 212 ? 13.309 10.655 -13.096 1.00 93.50 212 ASP A C 1
ATOM 1637 O O . ASP A 1 212 ? 14.045 10.686 -12.107 1.00 93.50 212 ASP A O 1
ATOM 1641 N N . ILE A 1 213 ? 12.083 11.200 -13.081 1.00 94.88 213 ILE A N 1
ATOM 1642 C CA . ILE A 1 213 ? 11.493 11.836 -11.889 1.00 94.88 213 ILE A CA 1
ATOM 1643 C C . ILE A 1 213 ? 11.320 10.819 -10.755 1.00 94.88 213 ILE A C 1
ATOM 1645 O O . ILE A 1 213 ? 11.763 11.082 -9.637 1.00 94.88 213 ILE A O 1
ATOM 1649 N N . LEU A 1 214 ? 10.701 9.665 -11.025 1.00 95.44 214 LEU A N 1
ATOM 1650 C CA . LEU A 1 214 ? 10.445 8.622 -10.025 1.00 95.44 214 LEU A CA 1
ATOM 1651 C C . LEU A 1 214 ? 11.747 8.047 -9.465 1.00 95.44 214 LEU A C 1
ATOM 1653 O O . LEU A 1 214 ? 11.896 7.885 -8.257 1.00 95.44 214 LEU A O 1
ATOM 1657 N N . VAL A 1 215 ? 12.714 7.761 -10.329 1.00 94.88 215 VAL A N 1
ATOM 1658 C CA . VAL A 1 215 ? 14.006 7.199 -9.935 1.00 94.88 215 VAL A CA 1
ATOM 1659 C C . VAL A 1 215 ? 14.835 8.228 -9.183 1.00 94.88 215 VAL A C 1
ATOM 1661 O O . VAL A 1 215 ? 15.424 7.904 -8.152 1.00 94.88 215 VAL A O 1
ATOM 1664 N N . GLY A 1 216 ? 14.872 9.468 -9.672 1.00 96.00 216 GLY A N 1
ATOM 1665 C CA . GLY A 1 216 ? 15.560 10.569 -9.012 1.00 96.00 216 GLY A CA 1
ATOM 1666 C C . GLY A 1 216 ? 15.009 10.810 -7.609 1.00 96.00 216 GLY A C 1
ATOM 1667 O O . GLY A 1 216 ? 15.771 10.813 -6.641 1.00 96.00 216 GLY A O 1
ATOM 1668 N N . SER A 1 217 ? 13.686 10.939 -7.474 1.00 96.69 217 SER A N 1
ATOM 1669 C CA . SER A 1 217 ? 13.041 11.135 -6.173 1.00 96.69 217 SER A CA 1
ATOM 1670 C C . SER A 1 217 ? 13.182 9.908 -5.269 1.00 96.69 217 SER A C 1
ATOM 1672 O O . SER A 1 217 ? 13.502 10.049 -4.089 1.00 96.69 217 SER A O 1
ATOM 1674 N N . GLY A 1 218 ? 13.048 8.702 -5.825 1.00 96.19 218 GLY A N 1
ATOM 1675 C CA . GLY A 1 218 ? 13.193 7.436 -5.114 1.00 96.19 218 GLY A CA 1
ATOM 1676 C C . GLY A 1 218 ? 14.591 7.232 -4.530 1.00 96.19 218 GLY A C 1
ATOM 1677 O O . GLY A 1 218 ? 14.707 6.804 -3.388 1.00 96.19 218 GLY A O 1
ATOM 1678 N N . LYS A 1 219 ? 15.653 7.611 -5.254 1.00 94.50 219 LYS A N 1
ATOM 1679 C CA . LYS A 1 219 ? 17.035 7.596 -4.734 1.00 94.50 219 LYS A CA 1
ATOM 1680 C C . LYS A 1 219 ? 17.261 8.608 -3.611 1.00 94.50 219 LYS A C 1
ATOM 1682 O O . LYS A 1 219 ? 18.073 8.358 -2.729 1.00 94.50 219 LYS A O 1
ATOM 1687 N N . MET A 1 220 ? 16.586 9.758 -3.659 1.00 95.88 220 MET A N 1
ATOM 1688 C CA . MET A 1 220 ? 16.729 10.802 -2.637 1.00 95.88 220 MET A CA 1
ATOM 1689 C C . MET A 1 220 ? 15.965 10.481 -1.351 1.00 95.88 220 MET A C 1
ATOM 1691 O O . MET A 1 220 ? 16.407 10.847 -0.265 1.00 95.88 220 MET A O 1
ATOM 1695 N N . LYS A 1 221 ? 14.795 9.848 -1.472 1.00 95.69 221 LYS A N 1
ATOM 1696 C CA . LYS A 1 221 ? 13.826 9.690 -0.375 1.00 95.69 221 LYS A CA 1
ATOM 1697 C C . LYS A 1 221 ? 13.581 8.241 0.037 1.00 95.69 221 LYS A C 1
ATOM 1699 O O . LYS A 1 221 ? 12.791 8.005 0.947 1.00 95.69 221 LYS A O 1
ATOM 1704 N N . GLY A 1 222 ? 14.244 7.288 -0.603 1.00 96.06 222 GLY A N 1
ATOM 1705 C CA . GLY A 1 222 ? 14.107 5.876 -0.299 1.00 96.06 222 GLY A CA 1
ATOM 1706 C C . GLY A 1 222 ? 15.308 5.046 -0.735 1.00 96.06 222 GLY A C 1
ATOM 1707 O O . GLY A 1 222 ? 16.377 5.562 -1.059 1.00 96.06 222 GLY A O 1
ATOM 1708 N N . ARG A 1 223 ? 15.126 3.726 -0.717 1.00 97.38 223 ARG A N 1
ATOM 1709 C CA . ARG A 1 223 ? 16.123 2.735 -1.136 1.00 97.38 223 ARG A CA 1
ATOM 1710 C C . ARG A 1 223 ? 15.533 1.883 -2.242 1.00 97.38 223 ARG A C 1
ATOM 1712 O O . ARG A 1 223 ? 14.777 0.958 -1.975 1.00 97.38 223 ARG A O 1
ATOM 1719 N N . LEU A 1 224 ? 15.848 2.221 -3.484 1.00 96.75 224 LEU A N 1
ATOM 1720 C CA . LEU A 1 224 ? 15.374 1.461 -4.637 1.00 96.75 224 LEU A CA 1
ATOM 1721 C C . LEU A 1 224 ? 16.135 0.142 -4.752 1.00 96.75 224 LEU A C 1
ATOM 1723 O O . LEU A 1 224 ? 17.357 0.121 -4.591 1.00 96.75 224 LEU A O 1
ATOM 1727 N N . ASP A 1 225 ? 15.413 -0.938 -5.038 1.00 96.69 225 ASP A N 1
ATOM 1728 C CA . ASP A 1 225 ? 16.024 -2.232 -5.320 1.00 96.69 225 ASP A CA 1
ATOM 1729 C C . ASP A 1 225 ? 16.922 -2.142 -6.573 1.00 96.69 225 ASP A C 1
ATOM 1731 O O . ASP A 1 225 ? 16.507 -1.534 -7.569 1.00 96.69 225 ASP A O 1
ATOM 1735 N N . PRO A 1 226 ? 18.143 -2.713 -6.562 1.00 93.50 226 PRO A N 1
ATOM 1736 C CA . PRO A 1 226 ? 19.028 -2.711 -7.725 1.00 93.50 226 PRO A CA 1
ATOM 1737 C C . PRO A 1 226 ? 18.403 -3.261 -9.016 1.00 93.50 226 PRO A C 1
ATOM 1739 O O . PRO A 1 226 ? 18.761 -2.786 -10.097 1.00 93.50 226 PRO A O 1
ATOM 1742 N N . ASP A 1 227 ? 17.455 -4.200 -8.918 1.00 92.75 227 ASP A N 1
ATOM 1743 C CA . ASP A 1 227 ? 16.704 -4.739 -10.060 1.00 92.75 227 ASP A CA 1
ATOM 1744 C C . ASP A 1 227 ? 15.985 -3.628 -10.840 1.00 92.75 227 ASP A C 1
ATOM 1746 O O . ASP A 1 227 ? 15.973 -3.645 -12.067 1.00 92.75 227 ASP A O 1
ATOM 1750 N N . ILE A 1 228 ? 15.490 -2.580 -10.166 1.00 92.94 228 ILE A N 1
ATOM 1751 C CA . ILE A 1 228 ? 14.838 -1.439 -10.832 1.00 92.94 228 ILE A CA 1
ATOM 1752 C C . ILE A 1 228 ? 15.793 -0.772 -11.829 1.00 92.94 228 ILE A C 1
ATOM 1754 O O . ILE A 1 228 ? 15.392 -0.448 -12.946 1.00 92.94 228 ILE A O 1
ATOM 1758 N N . PHE A 1 229 ? 17.065 -0.582 -11.464 1.00 91.75 229 PHE A N 1
ATOM 1759 C CA . PHE A 1 229 ? 18.043 0.044 -12.361 1.00 91.75 229 PHE A CA 1
ATOM 1760 C C . PHE A 1 229 ? 18.379 -0.837 -13.558 1.00 91.75 229 PHE A C 1
ATOM 1762 O O . PHE A 1 229 ? 18.579 -0.316 -14.656 1.00 91.75 229 PHE A O 1
ATOM 1769 N N . GLN A 1 230 ? 18.413 -2.153 -13.354 1.00 91.69 230 GLN A N 1
ATOM 1770 C CA . GLN A 1 230 ? 18.615 -3.099 -14.441 1.00 91.69 230 GLN A CA 1
ATOM 1771 C C . GLN A 1 230 ? 17.429 -3.063 -15.414 1.00 91.69 230 GLN A C 1
ATOM 1773 O O . GLN A 1 230 ? 17.642 -2.898 -16.611 1.00 91.69 230 GLN A O 1
ATOM 1778 N N . GLN A 1 231 ? 16.191 -3.060 -14.910 1.00 92.12 231 GLN A N 1
ATOM 1779 C CA . GLN A 1 231 ? 14.998 -2.969 -15.757 1.00 92.12 231 GLN A CA 1
ATOM 1780 C C . GLN A 1 231 ? 14.923 -1.666 -16.552 1.00 92.12 231 GLN A C 1
ATOM 1782 O O . GLN A 1 231 ? 14.558 -1.680 -17.723 1.00 92.12 231 GLN A O 1
ATOM 1787 N N . ILE A 1 232 ? 15.308 -0.533 -15.957 1.00 91.00 232 ILE A N 1
ATOM 1788 C CA . ILE A 1 232 ? 15.374 0.747 -16.678 1.00 91.00 232 ILE A CA 1
ATOM 1789 C C . ILE A 1 232 ? 16.391 0.667 -17.815 1.00 91.00 232 ILE A C 1
ATOM 1791 O O . ILE A 1 232 ? 16.093 1.074 -18.936 1.00 91.00 232 ILE A O 1
ATOM 1795 N N . LYS A 1 233 ? 17.578 0.113 -17.548 1.00 91.44 233 LYS A N 1
ATOM 1796 C CA . LYS A 1 233 ? 18.607 -0.074 -18.572 1.00 91.44 233 LYS A CA 1
ATOM 1797 C C . LYS A 1 233 ? 18.105 -0.976 -19.701 1.00 91.44 233 LYS A C 1
ATOM 1799 O O . LYS A 1 233 ? 18.346 -0.669 -20.867 1.00 91.44 233 LYS A O 1
ATOM 1804 N N . ASP A 1 234 ? 17.381 -2.041 -19.369 1.00 91.56 234 ASP A N 1
ATOM 1805 C CA . ASP A 1 234 ? 16.821 -2.951 -20.365 1.00 91.56 234 ASP A CA 1
ATOM 1806 C C . ASP A 1 234 ? 15.693 -2.302 -21.184 1.00 91.56 234 ASP A C 1
ATOM 1808 O O . ASP A 1 234 ? 15.627 -2.496 -22.399 1.00 91.56 234 ASP A O 1
ATOM 1812 N N . MET A 1 235 ? 14.877 -1.437 -20.570 1.00 91.88 235 MET A N 1
ATOM 1813 C CA . MET A 1 235 ? 13.893 -0.598 -21.268 1.00 91.88 235 MET A CA 1
ATOM 1814 C C . MET A 1 235 ? 14.555 0.399 -22.230 1.00 91.88 235 MET A C 1
ATOM 1816 O O . MET A 1 235 ? 14.094 0.543 -23.365 1.00 91.88 235 MET A O 1
ATOM 1820 N N . GLU A 1 236 ? 15.609 1.094 -21.783 1.00 90.81 236 GLU A N 1
ATOM 1821 C CA . GLU A 1 236 ? 16.330 2.112 -22.561 1.00 90.81 236 GLU A CA 1
ATOM 1822 C C . GLU A 1 236 ? 17.078 1.500 -23.749 1.00 90.81 236 GLU A C 1
ATOM 1824 O O . GLU A 1 236 ? 17.015 2.025 -24.862 1.00 90.81 236 GLU A O 1
ATOM 1829 N N . LEU A 1 237 ? 17.768 0.380 -23.523 1.00 90.75 237 LEU A N 1
ATOM 1830 C CA . LEU A 1 237 ? 18.569 -0.298 -24.543 1.00 90.75 237 LEU A CA 1
ATOM 1831 C C . LEU A 1 237 ? 17.767 -1.310 -25.369 1.00 90.75 237 LEU A C 1
ATOM 1833 O O . LEU A 1 237 ? 18.273 -1.796 -26.379 1.00 90.75 237 LEU A O 1
ATOM 1837 N N . ARG A 1 238 ? 16.534 -1.629 -24.953 1.00 89.00 238 ARG A N 1
ATOM 1838 C CA . ARG A 1 238 ? 15.678 -2.672 -25.546 1.00 89.00 238 ARG A CA 1
ATOM 1839 C C . ARG A 1 238 ? 16.393 -4.022 -25.667 1.00 89.00 238 ARG A C 1
ATOM 1841 O O . ARG A 1 238 ? 16.227 -4.730 -26.657 1.00 89.00 238 ARG A O 1
ATOM 1848 N N . THR A 1 239 ? 17.202 -4.362 -24.670 1.00 88.69 239 THR A N 1
ATOM 1849 C CA . THR A 1 239 ? 18.006 -5.595 -24.620 1.00 88.69 239 THR A CA 1
ATOM 1850 C C . THR A 1 239 ? 17.134 -6.836 -24.467 1.00 88.69 239 THR A C 1
ATOM 1852 O O . THR A 1 239 ? 17.369 -7.818 -25.166 1.00 88.69 239 THR A O 1
ATOM 1855 N N . ASP A 1 240 ? 16.109 -6.780 -23.609 1.00 88.06 240 ASP A N 1
ATOM 1856 C CA . ASP A 1 240 ? 15.119 -7.852 -23.443 1.00 88.06 240 ASP A CA 1
ATOM 1857 C C . ASP A 1 240 ? 13.701 -7.308 -23.158 1.00 88.06 240 ASP A C 1
ATOM 1859 O O . ASP A 1 240 ? 13.209 -7.329 -22.024 1.00 88.06 240 ASP A O 1
ATOM 1863 N N . PRO A 1 241 ? 12.984 -6.836 -24.196 1.00 88.50 241 PRO A N 1
ATOM 1864 C CA . PRO A 1 241 ? 11.630 -6.316 -24.033 1.00 88.50 241 PRO A CA 1
ATOM 1865 C C . PRO A 1 241 ? 10.624 -7.369 -23.549 1.00 88.50 241 PRO A C 1
ATOM 1867 O O . PRO A 1 241 ? 9.553 -7.013 -23.069 1.00 88.50 241 PRO A O 1
ATOM 1870 N N . ILE A 1 242 ? 10.896 -8.670 -23.700 1.00 91.50 242 ILE A N 1
ATOM 1871 C CA . ILE A 1 242 ? 9.976 -9.715 -23.229 1.00 91.50 242 ILE A CA 1
ATOM 1872 C C . ILE A 1 242 ? 10.086 -9.832 -21.710 1.00 91.50 242 ILE A C 1
ATOM 1874 O O . ILE A 1 242 ? 9.063 -9.739 -21.027 1.00 91.50 242 ILE A O 1
ATOM 1878 N N . ALA A 1 243 ? 11.302 -9.960 -21.176 1.00 91.56 243 ALA A N 1
ATOM 1879 C CA . ALA A 1 243 ? 11.524 -10.045 -19.736 1.00 91.56 243 ALA A CA 1
ATOM 1880 C C . ALA A 1 243 ? 11.006 -8.802 -19.001 1.00 91.56 243 ALA A C 1
ATOM 1882 O O . ALA A 1 243 ? 10.307 -8.933 -17.996 1.00 91.56 243 ALA A O 1
ATOM 1883 N N . THR A 1 244 ? 11.246 -7.602 -19.537 1.00 91.75 244 THR A N 1
ATOM 1884 C CA . THR A 1 244 ? 10.721 -6.353 -18.967 1.00 91.75 244 THR A CA 1
ATOM 1885 C C . THR A 1 244 ? 9.189 -6.330 -18.915 1.00 91.75 244 THR A C 1
ATOM 1887 O O . THR A 1 244 ? 8.602 -5.905 -17.916 1.00 91.75 244 THR A O 1
ATOM 1890 N N . ARG A 1 245 ? 8.507 -6.812 -19.965 1.00 92.25 245 ARG A N 1
ATOM 1891 C CA . ARG A 1 245 ? 7.037 -6.894 -19.973 1.00 92.25 245 ARG A CA 1
ATOM 1892 C C . ARG A 1 245 ? 6.519 -7.903 -18.954 1.00 92.25 245 ARG A C 1
ATOM 1894 O O . ARG A 1 245 ? 5.555 -7.599 -18.260 1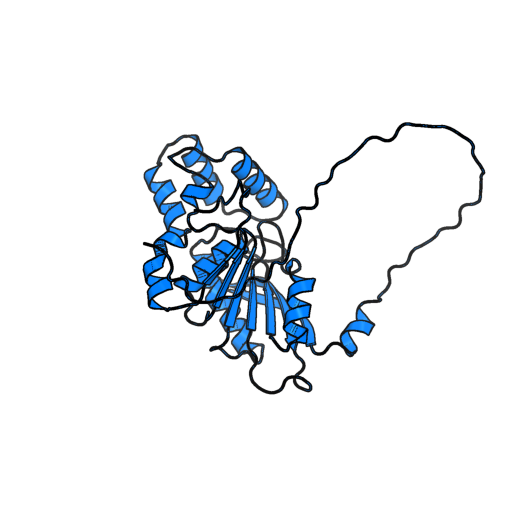.00 92.25 245 ARG A O 1
ATOM 1901 N N . VAL A 1 246 ? 7.176 -9.055 -18.806 1.00 93.94 246 VAL A N 1
ATOM 1902 C CA . VAL A 1 246 ? 6.838 -10.039 -17.762 1.00 93.94 246 VAL A CA 1
ATOM 1903 C C . VAL A 1 246 ? 7.035 -9.440 -16.368 1.00 93.94 246 VAL A C 1
ATOM 1905 O O . VAL A 1 246 ? 6.147 -9.545 -15.522 1.00 93.94 246 VAL A O 1
ATOM 1908 N N . TRP A 1 247 ? 8.154 -8.752 -16.135 1.00 94.56 247 TRP A N 1
ATOM 1909 C CA . TRP A 1 247 ? 8.440 -8.074 -14.870 1.00 94.56 247 TRP A CA 1
ATOM 1910 C C . TRP A 1 247 ? 7.354 -7.057 -14.498 1.00 94.56 247 TRP A C 1
ATOM 1912 O O . TRP A 1 247 ? 6.915 -7.022 -13.344 1.00 94.56 247 TRP A O 1
ATOM 1922 N N . ALA A 1 248 ? 6.894 -6.268 -15.474 1.00 94.62 248 ALA A N 1
ATOM 1923 C CA . ALA A 1 248 ? 5.840 -5.276 -15.287 1.00 94.62 248 ALA A CA 1
ATOM 1924 C C . ALA A 1 248 ? 4.450 -5.914 -15.123 1.00 94.62 248 ALA A C 1
ATOM 1926 O O . ALA A 1 248 ? 3.662 -5.445 -14.300 1.00 94.62 248 ALA A O 1
ATOM 1927 N N . ALA A 1 249 ? 4.149 -6.995 -15.849 1.00 95.19 249 ALA A N 1
ATOM 1928 C CA . ALA A 1 249 ? 2.893 -7.736 -15.727 1.00 95.19 249 ALA A CA 1
ATOM 1929 C C . ALA A 1 249 ? 2.716 -8.309 -14.313 1.00 95.19 249 ALA A C 1
ATOM 1931 O O . ALA A 1 249 ? 1.690 -8.097 -13.678 1.00 95.19 249 ALA A O 1
ATOM 1932 N N . LEU A 1 250 ? 3.763 -8.911 -13.739 1.00 96.12 250 LEU A N 1
ATOM 1933 C CA . LEU A 1 250 ? 3.706 -9.439 -12.369 1.00 96.12 250 LEU A CA 1
ATOM 1934 C C . LEU A 1 250 ? 3.382 -8.373 -11.304 1.00 96.12 250 LEU A C 1
ATOM 1936 O O . LEU A 1 250 ? 2.911 -8.720 -10.222 1.00 96.12 250 LEU A O 1
ATOM 1940 N N . ARG A 1 251 ? 3.603 -7.095 -11.631 1.00 96.69 251 ARG A N 1
ATOM 1941 C CA . ARG A 1 251 ? 3.369 -5.906 -10.796 1.00 96.69 251 ARG A CA 1
ATOM 1942 C C . ARG A 1 251 ? 2.121 -5.124 -11.212 1.00 96.69 251 ARG A C 1
ATOM 1944 O O . ARG A 1 251 ? 1.919 -3.996 -10.768 1.00 96.69 251 ARG A O 1
ATOM 1951 N N . SER A 1 252 ? 1.307 -5.682 -12.104 1.00 96.81 252 SER A N 1
ATOM 1952 C CA . SER A 1 252 ? 0.124 -5.037 -12.668 1.00 96.81 252 SER A CA 1
ATOM 1953 C C . SER A 1 252 ? -1.145 -5.706 -12.148 1.00 96.81 252 SER A C 1
ATOM 1955 O O . SER A 1 252 ? -1.341 -6.894 -12.407 1.00 96.81 252 SER A O 1
ATOM 1957 N N . PRO A 1 253 ? -2.052 -4.967 -11.485 1.00 95.62 253 PRO A N 1
ATOM 1958 C CA . PRO A 1 253 ? -3.364 -5.495 -11.116 1.00 95.62 253 PRO A CA 1
ATOM 1959 C C . PRO A 1 253 ? -4.137 -6.126 -12.282 1.00 95.62 253 PRO A C 1
ATOM 1961 O O . PRO A 1 253 ? -4.864 -7.094 -12.074 1.00 95.62 253 PRO A O 1
ATOM 1964 N N . GLU A 1 254 ? -3.951 -5.627 -13.511 1.00 95.62 254 GLU A N 1
ATOM 1965 C CA . GLU A 1 254 ? -4.572 -6.179 -14.722 1.00 95.62 254 GLU A CA 1
ATOM 1966 C C . GLU A 1 254 ? -4.265 -7.672 -14.924 1.00 95.62 254 GLU A C 1
ATOM 1968 O O . GLU A 1 254 ? -5.133 -8.435 -15.345 1.00 95.62 254 GLU A O 1
ATOM 1973 N N . THR A 1 255 ? -3.062 -8.120 -14.558 1.00 97.19 255 THR A N 1
ATOM 1974 C CA . THR A 1 255 ? -2.663 -9.532 -14.647 1.00 97.19 255 THR A CA 1
ATOM 1975 C C . THR A 1 255 ? -3.483 -10.433 -13.723 1.00 97.19 255 THR A C 1
ATOM 1977 O O . THR A 1 255 ? -3.570 -11.634 -13.967 1.00 97.19 255 THR A O 1
ATOM 1980 N N . TYR A 1 256 ? -4.130 -9.862 -12.703 1.00 96.62 256 TYR A N 1
ATOM 1981 C CA . TYR A 1 256 ? -4.852 -10.604 -11.673 1.00 96.62 256 TYR A CA 1
ATOM 1982 C C . TYR A 1 256 ? -6.356 -10.292 -11.620 1.00 96.62 256 TYR A C 1
ATOM 1984 O O . TYR A 1 256 ? -7.012 -10.502 -10.596 1.00 96.62 256 TYR A O 1
ATOM 1992 N N . ILE A 1 257 ? -6.928 -9.779 -12.716 1.00 95.06 257 ILE A N 1
ATOM 1993 C CA . ILE A 1 257 ? -8.353 -9.412 -12.788 1.00 95.06 257 ILE A CA 1
ATOM 1994 C C . ILE A 1 257 ? -9.264 -10.600 -12.473 1.00 95.06 257 ILE A C 1
ATOM 1996 O O . ILE A 1 257 ? -10.284 -10.423 -11.809 1.00 95.06 257 ILE A O 1
ATOM 2000 N N . GLU A 1 258 ? -8.917 -11.810 -12.914 1.00 96.00 258 GLU A N 1
ATOM 2001 C CA . GLU A 1 258 ? -9.719 -13.002 -12.625 1.00 96.00 258 GLU A CA 1
ATOM 2002 C C . GLU A 1 258 ? -9.770 -13.297 -11.123 1.00 96.00 258 GLU A C 1
ATOM 2004 O O . GLU A 1 258 ? -10.850 -13.547 -10.592 1.00 96.00 258 GLU A O 1
ATOM 2009 N N . GLN A 1 259 ? -8.642 -13.183 -10.414 1.00 95.69 259 GLN A N 1
ATOM 2010 C CA . GLN A 1 259 ? -8.573 -13.359 -8.962 1.00 95.69 259 GLN A CA 1
ATOM 2011 C C . GLN A 1 259 ? -9.373 -12.271 -8.234 1.00 95.69 259 GLN A C 1
ATOM 2013 O O . GLN A 1 259 ? -10.138 -12.581 -7.319 1.00 95.69 259 GLN A O 1
ATOM 2018 N N . ILE A 1 260 ? -9.242 -11.009 -8.656 1.00 94.38 260 ILE A N 1
ATOM 2019 C CA . ILE A 1 260 ? -9.992 -9.882 -8.076 1.00 94.38 260 ILE A CA 1
ATOM 2020 C C . ILE A 1 260 ? -11.503 -10.092 -8.272 1.00 94.38 260 ILE A C 1
ATOM 2022 O O . ILE A 1 260 ? -12.278 -9.991 -7.316 1.00 94.38 260 ILE A O 1
ATOM 2026 N N . ASN A 1 261 ? -11.925 -10.449 -9.488 1.00 94.50 261 ASN A N 1
ATOM 2027 C CA . ASN A 1 261 ? -13.329 -10.677 -9.830 1.00 94.50 261 ASN A CA 1
ATOM 2028 C C . ASN A 1 261 ? -13.911 -11.900 -9.115 1.00 94.50 261 ASN A C 1
ATOM 2030 O O . ASN A 1 261 ? -15.024 -11.821 -8.598 1.00 94.50 261 ASN A O 1
ATOM 2034 N N . ALA A 1 262 ? -13.168 -13.009 -9.039 1.00 96.00 262 ALA A N 1
ATOM 2035 C CA . ALA A 1 262 ? -13.604 -14.228 -8.355 1.00 96.00 262 ALA A CA 1
ATOM 2036 C C . ALA A 1 262 ? -13.879 -13.987 -6.865 1.00 96.00 262 ALA A C 1
ATOM 2038 O O . ALA A 1 262 ? -14.764 -14.611 -6.281 1.00 96.00 262 ALA A O 1
ATOM 2039 N N . ARG A 1 263 ? -13.151 -13.050 -6.250 1.00 94.69 263 ARG A N 1
ATOM 2040 C CA . ARG A 1 263 ? -13.369 -12.651 -4.859 1.00 94.69 263 ARG A CA 1
ATOM 2041 C C . ARG A 1 263 ? -14.549 -11.697 -4.665 1.00 94.69 263 ARG A C 1
ATOM 2043 O O . ARG A 1 263 ? -14.997 -11.538 -3.531 1.00 94.69 263 ARG A O 1
ATOM 2050 N N . GLY A 1 264 ? -15.020 -11.033 -5.722 1.00 93.44 264 GLY A N 1
ATOM 2051 C CA . GLY A 1 264 ? -16.111 -10.058 -5.645 1.00 93.44 264 GLY A CA 1
ATOM 2052 C C . GLY A 1 264 ? -15.806 -8.855 -4.745 1.00 93.44 264 GLY A C 1
ATOM 2053 O O . GLY A 1 264 ? -16.727 -8.292 -4.156 1.00 93.44 264 GLY A O 1
ATOM 2054 N N . VAL A 1 265 ? -14.528 -8.479 -4.596 1.00 93.69 265 VAL A N 1
ATOM 2055 C CA . VAL A 1 265 ? -14.125 -7.313 -3.793 1.00 93.69 265 VAL A CA 1
ATOM 2056 C C . VAL A 1 265 ? -14.621 -6.044 -4.495 1.00 93.69 265 VAL A C 1
ATOM 2058 O O . VAL A 1 265 ? -14.231 -5.806 -5.637 1.00 93.69 265 VAL A O 1
ATOM 2061 N N . PRO A 1 266 ? -15.453 -5.198 -3.858 1.00 97.19 266 PRO A N 1
ATOM 2062 C CA . PRO A 1 266 ? -15.821 -3.908 -4.422 1.00 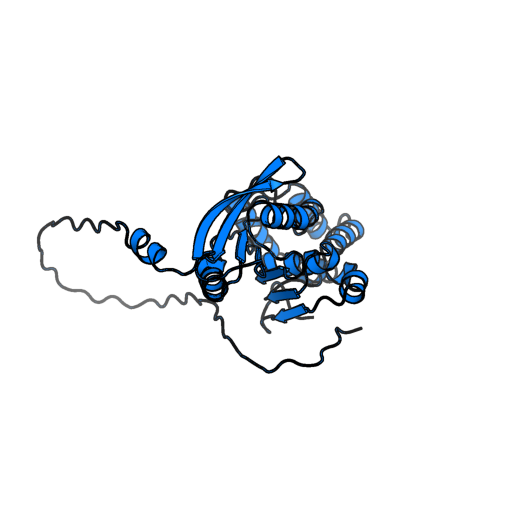97.19 266 PRO A CA 1
ATOM 2063 C C . PRO A 1 266 ? -14.589 -3.011 -4.570 1.00 97.19 266 PRO A C 1
ATOM 2065 O O . PRO A 1 266 ? -13.854 -2.785 -3.603 1.00 97.19 266 PRO A O 1
ATOM 2068 N N . VAL A 1 267 ? -14.394 -2.479 -5.776 1.00 96.62 267 VAL A N 1
ATOM 2069 C CA . VAL A 1 267 ? -13.293 -1.574 -6.115 1.00 96.62 267 VAL A CA 1
ATOM 2070 C C . VAL A 1 267 ? -13.862 -0.231 -6.560 1.00 96.62 267 VAL A C 1
ATOM 2072 O O . VAL A 1 267 ? -14.649 -0.158 -7.503 1.00 96.62 267 VAL A O 1
ATOM 2075 N N . PHE A 1 268 ? -13.446 0.837 -5.886 1.00 96.94 268 PHE A N 1
ATOM 2076 C CA . PHE A 1 268 ? -13.628 2.211 -6.333 1.00 96.94 268 PHE A CA 1
ATOM 2077 C C . PHE A 1 268 ? -12.351 2.674 -7.040 1.00 96.94 268 PHE A C 1
ATOM 2079 O O . PHE A 1 268 ? -11.266 2.592 -6.462 1.00 96.94 268 PHE A O 1
ATOM 2086 N N . LEU A 1 269 ? -12.493 3.145 -8.279 1.00 95.38 269 LEU A N 1
ATOM 2087 C CA . LEU A 1 269 ? -11.411 3.718 -9.076 1.00 95.38 269 LEU A CA 1
ATOM 2088 C C . LEU A 1 269 ? -11.673 5.209 -9.270 1.00 95.38 269 LEU A C 1
ATOM 2090 O O . LEU A 1 269 ? -12.760 5.604 -9.691 1.00 95.38 269 LEU A O 1
ATOM 2094 N N . GLU A 1 270 ? -10.664 6.020 -8.996 1.00 94.38 270 GLU A N 1
ATOM 2095 C CA . GLU A 1 270 ? -10.642 7.447 -9.292 1.00 94.38 270 GLU A CA 1
ATOM 2096 C C . GLU A 1 270 ? -9.322 7.759 -9.983 1.00 94.38 270 GLU A C 1
ATOM 2098 O O . GLU A 1 270 ? -8.290 7.256 -9.567 1.00 94.38 270 GLU A O 1
ATOM 2103 N N . ASN A 1 271 ? -9.354 8.545 -11.054 1.00 91.62 271 ASN A N 1
ATOM 2104 C CA . ASN A 1 271 ? -8.165 9.017 -11.757 1.00 91.62 271 ASN A CA 1
ATOM 2105 C C . ASN A 1 271 ? -8.476 10.393 -12.344 1.00 91.62 271 ASN A C 1
ATOM 2107 O O . ASN A 1 271 ? -9.576 10.635 -12.852 1.00 91.62 271 ASN A O 1
ATOM 2111 N N . SER A 1 272 ? -7.482 11.277 -12.339 1.00 89.88 272 SER A N 1
ATOM 2112 C CA . SER A 1 272 ? -7.581 12.541 -13.065 1.00 89.88 272 SER A CA 1
ATOM 2113 C C . SER A 1 272 ? -7.552 12.298 -14.576 1.00 89.88 272 SER A C 1
ATOM 2115 O O . SER A 1 272 ? -6.700 11.573 -15.080 1.00 89.88 272 SER A O 1
ATOM 2117 N N . TYR A 1 273 ? -8.442 12.959 -15.323 1.00 88.00 273 TYR A N 1
ATOM 2118 C CA . TYR A 1 273 ? -8.496 12.846 -16.792 1.00 88.00 273 TYR A CA 1
ATOM 2119 C C . TYR A 1 273 ? -7.175 13.242 -17.476 1.00 88.00 273 TYR A C 1
ATOM 2121 O O . TYR A 1 273 ? -6.839 12.724 -18.535 1.00 88.00 273 TYR A O 1
ATOM 2129 N N . LEU A 1 274 ? -6.424 14.160 -16.861 1.00 90.62 274 LEU A N 1
ATOM 2130 C CA . LEU A 1 274 ? -5.137 14.659 -17.352 1.00 90.62 274 LEU A CA 1
ATOM 2131 C C . LEU A 1 274 ? -3.930 13.988 -16.677 1.00 90.62 274 LEU A C 1
ATOM 2133 O O . LEU A 1 274 ? -2.825 14.525 -16.751 1.00 90.62 274 LEU A O 1
ATOM 2137 N N . ASP A 1 275 ? -4.119 12.857 -15.991 1.00 89.69 275 ASP A N 1
ATOM 2138 C CA . ASP A 1 275 ? -2.996 12.114 -15.425 1.00 89.69 275 ASP A CA 1
ATOM 2139 C C . ASP A 1 275 ? -2.100 11.590 -16.558 1.00 89.69 275 ASP A C 1
ATOM 2141 O O . ASP A 1 275 ? -2.504 10.764 -17.375 1.00 89.69 275 ASP A O 1
ATOM 2145 N N . ALA A 1 276 ? -0.882 12.121 -16.637 1.00 88.06 276 ALA A N 1
ATOM 2146 C CA . ALA A 1 276 ? 0.085 11.752 -17.661 1.00 88.06 276 ALA A CA 1
ATOM 2147 C C . ALA A 1 276 ? 1.041 10.639 -17.205 1.00 88.06 276 ALA A C 1
ATOM 2149 O O . ALA A 1 276 ? 1.770 10.106 -18.039 1.00 88.06 276 ALA A O 1
ATOM 2150 N N . LEU A 1 277 ? 1.057 10.304 -15.910 1.00 90.75 277 LEU A N 1
ATOM 2151 C CA . LEU A 1 277 ? 1.877 9.227 -15.359 1.00 90.75 277 LEU A CA 1
ATOM 2152 C C . LEU A 1 277 ? 1.094 7.910 -15.352 1.00 90.75 277 LEU A C 1
ATOM 2154 O O . LEU A 1 277 ? 1.574 6.893 -15.853 1.00 90.75 277 LEU A O 1
ATOM 2158 N N . PHE A 1 278 ? -0.128 7.957 -14.827 1.00 90.62 278 PHE A N 1
ATOM 2159 C CA . PHE A 1 278 ? -1.076 6.849 -14.782 1.00 90.62 278 PHE A CA 1
ATOM 2160 C C . PHE A 1 278 ? -2.336 7.228 -15.564 1.00 90.62 278 PHE A C 1
ATOM 2162 O O . PHE A 1 278 ? -3.384 7.505 -14.978 1.00 90.62 278 PHE A O 1
ATOM 2169 N N . PRO A 1 279 ? -2.251 7.294 -16.902 1.00 79.94 279 PRO A N 1
ATOM 2170 C CA . PRO A 1 279 ? -3.389 7.694 -17.712 1.00 79.94 279 PRO A CA 1
ATOM 2171 C C . PRO A 1 279 ? -4.566 6.726 -17.520 1.00 79.94 279 PRO A C 1
ATOM 2173 O O . PRO A 1 279 ? -4.339 5.511 -17.479 1.00 79.94 279 PRO A O 1
ATOM 2176 N N . PRO A 1 280 ? -5.809 7.239 -17.422 1.00 73.62 280 PRO A N 1
ATOM 2177 C CA . PRO A 1 280 ? -6.993 6.392 -17.356 1.00 73.62 280 PRO A CA 1
ATOM 2178 C C . PRO A 1 280 ? -7.067 5.479 -18.591 1.00 73.62 280 PRO A C 1
ATOM 2180 O O . PRO A 1 280 ? -6.694 5.891 -19.693 1.00 73.62 280 PRO A O 1
ATOM 2183 N N . LEU A 1 281 ? -7.491 4.230 -18.361 1.00 57.34 281 LEU A N 1
ATOM 2184 C CA . LEU A 1 281 ? -7.611 3.172 -19.374 1.00 57.34 281 LEU A CA 1
ATOM 2185 C C . LEU A 1 281 ? -8.570 3.549 -20.510 1.00 57.34 281 LEU A C 1
ATOM 2187 O O . LEU A 1 281 ? -9.643 4.121 -20.208 1.00 57.34 281 LEU A O 1
#